Protein AF-A0AAE0GXV5-F1 (afdb_monomer_lite)

pLDDT: mean 78.94, std 17.73, range [32.69, 97.88]

Secondary structure (DSSP, 8-state):
-------GGG-HHHHHHHHHHHHHHHS---------PPPPPSSPPP-EETTEE---HHHHHHHHHHT-HHHHHHHHHHHHHHHTT-HHHHTT-S-SSS-HHHHHHHHHHHHTTS-SHHHHHHTTPPPEEEE-GGG-EEEE-SHHHHHHHHHT-TTS-GGGTT--GGGSSS--HHHHHTTS-HHHHS---SS---

Organism: NCBI:txid36881

Radius of gyr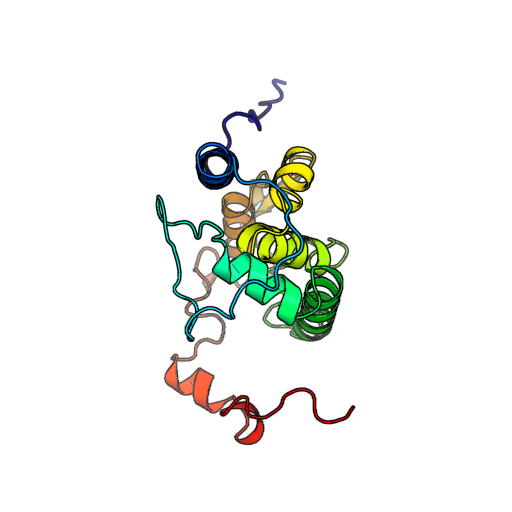ation: 19.91 Å; chains: 1; bounding box: 53×44×53 Å

Foldseek 3Di:
DDDPPPDLVPPVVLVVLVVLVVVVVVVPPDDPDPDDDPQDDPPDDFDDDPNDTRADPNLLVVCVVCPHLVNLLVVLVVVLVVLVVDPLSVLLDPDPPPPRSNLVSQVSRVSSPVDCSNSVVLSPDDWDWDAFPPRDIFIDNDPVSSQLRSQRGPSDDPVRRNPDPCCSPVDHPVRVLVVQPPVPNVVPCPPPDD

Sequence (194 aa):
MSNASHDVENDPDIAAELRGLKLKGDDNKTEVSGGSKQAPNFPISLHIVDGSHVATSDSAWLLQQIGGGDVIHRLTDAFYQKVFQDAHLAQFFASFDDPHAERLGNWIIEKMGGGPVWTKERKRRPQVQVTLAGGHKHVVHDRSSAHVAAWHSPKRQPSKGGNRMNNLLDLSHHQALQQISESEQDDLQWPYDL

Structure (mmCIF, N/CA/C/O backbone):
data_AF-A0AAE0GXV5-F1
#
_entry.id   AF-A0AAE0GXV5-F1
#
loop_
_atom_site.group_PDB
_atom_site.id
_atom_site.type_symbol
_atom_site.label_atom_id
_atom_site.label_alt_id
_atom_site.label_comp_id
_atom_site.label_asym_id
_atom_site.label_entity_id
_atom_site.label_seq_id
_atom_site.pdbx_PDB_ins_code
_atom_site.Cartn_x
_atom_site.Cartn_y
_atom_site.Cartn_z
_atom_site.occupancy
_atom_site.B_iso_or_equiv
_atom_site.auth_seq_id
_atom_site.auth_comp_id
_atom_site.auth_asym_id
_atom_site.auth_atom_id
_atom_site.pdbx_PDB_model_num
ATOM 1 N N . MET A 1 1 ? -29.075 18.884 -5.664 1.00 33.50 1 MET A N 1
ATOM 2 C CA . MET A 1 1 ? -27.933 18.467 -4.823 1.00 33.50 1 MET A CA 1
ATOM 3 C C . MET A 1 1 ? -26.759 18.251 -5.760 1.00 33.50 1 MET A C 1
ATOM 5 O O . MET A 1 1 ? -26.842 17.387 -6.619 1.00 33.50 1 MET A O 1
ATOM 9 N N . SER A 1 2 ? -25.766 19.138 -5.708 1.00 32.69 2 SER A N 1
ATOM 10 C CA . SER A 1 2 ? -24.618 19.143 -6.619 1.00 32.69 2 SER A CA 1
ATOM 11 C C . SER A 1 2 ? -23.667 18.010 -6.240 1.00 32.69 2 SER A C 1
ATOM 13 O O . SER A 1 2 ? -23.078 18.057 -5.164 1.00 32.69 2 SER A O 1
ATOM 15 N N . ASN A 1 3 ? -23.533 17.001 -7.102 1.00 33.31 3 ASN A N 1
ATOM 16 C CA . ASN A 1 3 ? -22.465 16.011 -7.003 1.00 33.31 3 ASN A CA 1
ATOM 17 C C . ASN A 1 3 ? -21.156 16.757 -7.289 1.00 33.31 3 ASN A C 1
ATOM 19 O O . ASN A 1 3 ? -20.907 17.143 -8.429 1.00 33.31 3 ASN A O 1
ATOM 23 N N . ALA A 1 4 ? -20.356 17.030 -6.261 1.00 39.47 4 ALA A N 1
ATOM 24 C CA . ALA A 1 4 ? -18.992 17.495 -6.462 1.00 39.47 4 ALA A CA 1
ATOM 25 C C . ALA A 1 4 ? -18.190 16.303 -6.994 1.00 39.47 4 ALA A C 1
ATOM 27 O 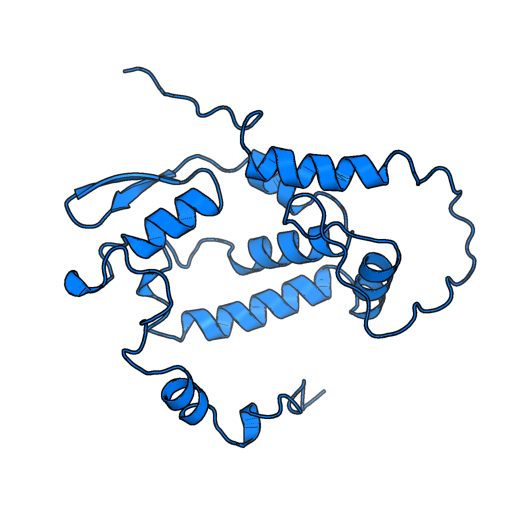O . ALA A 1 4 ? -17.627 15.529 -6.227 1.00 39.47 4 ALA A O 1
ATOM 28 N N . SER A 1 5 ? -18.216 16.107 -8.311 1.00 40.03 5 SER A N 1
ATOM 29 C CA . SER A 1 5 ? -17.302 15.216 -9.012 1.00 40.03 5 SER A CA 1
ATOM 30 C C . SER A 1 5 ? -15.893 15.744 -8.774 1.00 40.03 5 SER A C 1
ATOM 32 O O . SER A 1 5 ? -15.471 16.702 -9.423 1.00 40.03 5 SER A O 1
ATOM 34 N N . HIS A 1 6 ? -15.192 15.184 -7.788 1.00 52.75 6 HIS A N 1
ATOM 35 C CA . HIS A 1 6 ? -13.772 15.448 -7.639 1.00 52.75 6 HIS A CA 1
ATOM 36 C C . HIS A 1 6 ? -13.089 14.886 -8.888 1.00 52.75 6 HIS A C 1
ATOM 38 O O . HIS A 1 6 ? -13.247 13.708 -9.217 1.00 52.75 6 HIS A O 1
ATOM 44 N N . ASP A 1 7 ? -12.464 15.784 -9.638 1.00 57.88 7 ASP A N 1
ATOM 45 C CA . ASP A 1 7 ? -11.922 15.523 -10.957 1.00 57.88 7 ASP A CA 1
ATOM 46 C C . ASP A 1 7 ? -10.681 14.636 -10.829 1.00 57.88 7 ASP A C 1
ATOM 48 O O . ASP A 1 7 ? -9.616 15.087 -10.412 1.00 57.88 7 ASP A O 1
ATOM 52 N N . VAL A 1 8 ? -10.841 13.354 -11.158 1.00 55.72 8 VAL A N 1
ATOM 53 C CA . VAL A 1 8 ? -9.775 12.341 -11.124 1.00 55.72 8 VAL A CA 1
ATOM 54 C C . VAL A 1 8 ? -8.591 12.752 -12.014 1.00 55.72 8 VAL A C 1
ATOM 56 O O . VAL A 1 8 ? -7.467 12.297 -11.795 1.00 55.72 8 VAL A O 1
ATOM 59 N N . GLU A 1 9 ? -8.802 13.636 -12.997 1.00 58.19 9 GLU A N 1
ATOM 60 C CA . GLU A 1 9 ? -7.729 14.191 -13.831 1.00 58.19 9 GLU A CA 1
ATOM 61 C C . GLU A 1 9 ? -6.820 15.171 -13.072 1.00 58.19 9 GLU A C 1
ATOM 63 O O . GLU A 1 9 ? -5.661 15.341 -13.454 1.00 58.19 9 GLU A O 1
ATOM 68 N N . ASN A 1 10 ? -7.305 15.747 -11.968 1.00 62.50 10 ASN A N 1
ATOM 69 C CA . ASN A 1 10 ? -6.610 16.730 -11.132 1.00 62.50 10 ASN A CA 1
ATOM 70 C C . ASN A 1 10 ? -6.135 16.169 -9.778 1.00 62.50 10 ASN A C 1
ATOM 72 O O . ASN A 1 10 ? -5.679 16.930 -8.921 1.00 62.50 10 ASN A O 1
ATOM 76 N N . ASP A 1 11 ? -6.211 14.852 -9.574 1.00 67.69 11 ASP A N 1
ATOM 77 C CA . ASP A 1 11 ? -5.682 14.202 -8.374 1.00 67.69 11 ASP A CA 1
ATOM 78 C C . ASP A 1 11 ? -4.143 14.381 -8.319 1.00 67.69 11 ASP A C 1
ATOM 80 O O . ASP A 1 11 ? -3.430 13.957 -9.240 1.00 67.69 11 ASP A O 1
ATOM 84 N N . PRO A 1 12 ? -3.599 15.013 -7.261 1.00 68.00 12 PRO A N 1
ATOM 85 C CA . PRO A 1 12 ? -2.173 15.308 -7.156 1.00 68.00 12 PRO A CA 1
ATOM 86 C C . PRO A 1 12 ? -1.305 14.046 -7.036 1.00 68.00 12 PRO A C 1
ATOM 88 O O . PRO A 1 12 ? -0.180 14.046 -7.549 1.00 68.00 12 PRO A O 1
ATOM 91 N N . ASP A 1 13 ? -1.816 12.972 -6.425 1.00 68.12 13 ASP A N 1
ATOM 92 C CA . ASP A 1 13 ? -1.133 11.679 -6.336 1.00 68.12 13 ASP A CA 1
ATOM 93 C C . ASP A 1 13 ? -1.106 11.008 -7.724 1.00 68.12 13 ASP A C 1
ATOM 95 O O . ASP A 1 13 ? -0.094 10.411 -8.103 1.00 68.12 13 ASP A O 1
ATOM 99 N N . ILE A 1 14 ? -2.179 11.115 -8.522 1.00 71.81 14 ILE A N 1
ATOM 100 C CA . ILE A 1 14 ? -2.207 10.633 -9.924 1.00 71.81 14 ILE A CA 1
ATOM 101 C C . ILE A 1 14 ? -1.264 11.460 -10.793 1.00 71.81 14 ILE A C 1
ATOM 103 O O . ILE A 1 14 ? -0.511 10.902 -11.596 1.00 71.81 14 ILE A O 1
ATOM 107 N N . ALA A 1 15 ? -1.256 12.780 -10.631 1.00 71.75 15 ALA A N 1
ATOM 108 C CA . ALA A 1 15 ? -0.375 13.665 -11.378 1.00 71.75 15 ALA A CA 1
ATOM 109 C C . ALA A 1 15 ? 1.107 13.381 -11.077 1.00 71.75 15 ALA A C 1
ATOM 111 O O . ALA A 1 15 ? 1.918 13.349 -12.004 1.00 71.75 15 ALA A O 1
ATOM 112 N N . ALA A 1 16 ? 1.465 13.137 -9.812 1.00 69.06 16 ALA A N 1
ATOM 113 C CA . ALA A 1 16 ? 2.825 12.770 -9.415 1.00 69.06 16 ALA A CA 1
ATOM 114 C C . ALA A 1 16 ? 3.264 11.424 -10.017 1.00 69.06 16 ALA A C 1
ATOM 116 O O . ALA A 1 16 ?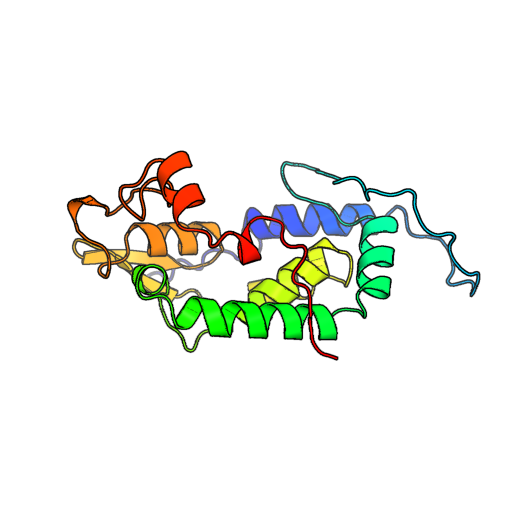 4.364 11.320 -10.563 1.00 69.06 16 ALA A O 1
ATOM 117 N N . GLU A 1 17 ? 2.397 10.410 -9.989 1.00 73.69 17 GLU A N 1
ATOM 118 C CA . GLU A 1 17 ? 2.676 9.101 -10.596 1.00 73.69 17 GLU A CA 1
ATOM 119 C C . GLU A 1 17 ? 2.824 9.197 -12.124 1.00 73.69 17 GLU A C 1
ATOM 121 O O . GLU A 1 17 ? 3.783 8.670 -12.693 1.00 73.69 17 GLU A O 1
ATOM 126 N N . LEU A 1 18 ? 1.946 9.947 -12.798 1.00 70.25 18 LEU A N 1
ATOM 127 C CA . LEU A 1 18 ? 2.025 10.173 -14.245 1.00 70.25 18 LEU A CA 1
ATOM 128 C C . LEU A 1 18 ? 3.271 10.964 -14.660 1.00 70.25 18 LEU A C 1
ATOM 130 O O . LEU A 1 18 ? 3.821 10.684 -15.726 1.00 70.25 18 LEU A O 1
ATOM 134 N N . ARG A 1 19 ? 3.738 11.929 -13.854 1.00 69.06 19 ARG A N 1
ATOM 135 C CA . ARG A 1 19 ? 5.023 12.612 -14.096 1.00 69.06 19 ARG A CA 1
ATOM 136 C C . ARG A 1 19 ? 6.185 11.619 -14.051 1.00 69.06 19 ARG A C 1
ATOM 138 O O . ARG A 1 19 ? 6.986 11.599 -14.983 1.00 69.06 19 ARG A O 1
ATOM 145 N N . GLY A 1 20 ? 6.215 10.743 -13.045 1.00 63.34 20 GLY A N 1
ATOM 146 C CA . GLY A 1 20 ? 7.211 9.670 -12.948 1.00 63.34 20 GLY A CA 1
ATOM 147 C C . GLY A 1 20 ? 7.184 8.708 -14.142 1.00 63.34 20 GLY A C 1
ATOM 148 O O . GLY A 1 20 ? 8.233 8.298 -14.629 1.00 63.34 20 GLY A O 1
ATOM 149 N N . LEU A 1 21 ? 5.996 8.396 -14.669 1.00 65.06 21 LEU A N 1
ATOM 150 C CA . LEU A 1 21 ? 5.843 7.564 -15.868 1.00 65.06 21 LEU A CA 1
ATOM 151 C C . LEU A 1 21 ? 6.269 8.279 -17.162 1.00 65.06 21 LEU A C 1
ATOM 153 O O . LEU A 1 21 ? 6.800 7.626 -18.057 1.00 65.06 21 LEU A O 1
ATOM 157 N N . LYS A 1 22 ? 6.048 9.596 -17.287 1.00 58.53 22 LYS A N 1
ATOM 158 C CA . LYS A 1 22 ? 6.419 10.379 -18.482 1.00 58.53 22 LYS A CA 1
ATOM 159 C C . LYS A 1 22 ? 7.930 10.523 -18.660 1.00 58.53 22 LYS A C 1
ATOM 161 O O . LYS A 1 22 ? 8.385 10.453 -19.794 1.00 58.53 22 LYS A O 1
ATOM 166 N N . LEU A 1 23 ? 8.699 10.619 -17.573 1.00 54.34 23 LEU A N 1
ATOM 167 C CA . LEU A 1 23 ? 10.171 10.622 -17.633 1.00 54.34 23 LEU A CA 1
ATOM 168 C C . LEU A 1 23 ? 10.739 9.344 -18.286 1.00 54.34 23 LEU A C 1
ATOM 170 O O . LEU A 1 23 ? 11.812 9.370 -18.868 1.00 54.34 23 LEU A O 1
ATOM 174 N N . LYS A 1 24 ? 9.984 8.238 -18.282 1.00 50.47 24 LYS A N 1
ATOM 175 C CA . LYS A 1 24 ? 10.340 6.986 -18.971 1.00 50.47 24 LYS A CA 1
ATOM 176 C C . LYS A 1 24 ? 10.137 7.044 -20.495 1.00 50.47 24 LYS A C 1
ATOM 178 O O . LYS A 1 24 ? 10.652 6.186 -21.206 1.00 50.47 24 LYS A O 1
ATOM 183 N N . GLY A 1 25 ? 9.331 7.987 -20.992 1.00 40.84 25 GLY A N 1
ATOM 184 C CA . GLY A 1 25 ? 8.963 8.096 -22.407 1.00 40.84 25 GLY A CA 1
ATOM 185 C C . GLY A 1 25 ? 10.040 8.738 -23.280 1.00 40.84 25 GLY A C 1
ATOM 186 O O . GLY A 1 25 ? 10.185 8.341 -24.434 1.00 40.84 25 GLY A O 1
ATOM 187 N N . ASP A 1 26 ? 10.817 9.667 -22.721 1.00 38.62 26 ASP A N 1
ATOM 188 C CA . ASP A 1 26 ? 11.815 10.425 -23.484 1.00 38.62 26 ASP A CA 1
ATOM 189 C C . ASP A 1 26 ? 13.174 9.704 -23.571 1.00 38.62 26 ASP A C 1
ATOM 191 O O . ASP A 1 26 ? 13.887 9.861 -24.562 1.00 38.62 26 ASP A O 1
ATOM 195 N N . ASP A 1 27 ? 13.476 8.806 -22.627 1.00 45.69 27 ASP A N 1
ATOM 196 C CA . ASP A 1 27 ? 14.748 8.067 -22.584 1.00 45.69 27 ASP A CA 1
ATOM 197 C C . ASP A 1 27 ? 14.714 6.707 -23.311 1.00 45.69 27 ASP A C 1
ATOM 199 O O . ASP A 1 27 ? 15.726 6.012 -23.384 1.00 45.69 27 ASP A O 1
ATOM 203 N N . ASN A 1 28 ? 13.566 6.293 -23.865 1.00 39.59 28 ASN A N 1
ATOM 204 C CA . ASN A 1 28 ? 13.358 4.914 -24.329 1.00 39.59 28 ASN A CA 1
ATOM 205 C C . ASN A 1 28 ? 13.101 4.786 -25.842 1.00 39.59 28 ASN A C 1
ATOM 207 O O . ASN A 1 28 ? 12.266 3.994 -26.285 1.00 39.59 28 ASN A O 1
ATOM 211 N N . LYS A 1 29 ? 13.868 5.518 -26.661 1.00 33.91 29 LYS A N 1
ATOM 212 C CA . LYS A 1 29 ? 14.226 5.047 -28.011 1.00 33.91 29 LYS A CA 1
ATOM 213 C C . LYS A 1 29 ? 15.465 4.162 -27.901 1.00 33.91 29 LYS A C 1
ATOM 215 O O . LYS A 1 29 ? 16.568 4.561 -28.262 1.00 33.91 29 LYS A O 1
ATOM 220 N N . THR A 1 30 ? 15.305 2.946 -27.399 1.00 35.53 30 THR A N 1
ATOM 221 C CA . THR A 1 30 ? 16.302 1.905 -27.652 1.00 35.53 30 THR A CA 1
ATOM 222 C C . THR A 1 30 ? 15.585 0.589 -27.877 1.00 35.53 30 THR A C 1
ATOM 224 O O . THR A 1 30 ? 14.786 0.130 -27.066 1.00 35.53 30 THR A O 1
ATOM 227 N N . GLU A 1 31 ? 15.823 0.061 -29.067 1.00 35.31 31 GLU A N 1
ATOM 228 C CA . GLU A 1 31 ? 15.241 -1.141 -29.634 1.00 35.31 31 GLU A CA 1
ATOM 229 C C . GLU A 1 31 ? 15.370 -2.346 -28.694 1.00 35.31 31 GLU A C 1
ATOM 231 O O . GLU A 1 31 ? 16.365 -2.521 -27.987 1.00 35.31 31 GLU A O 1
ATOM 236 N N . VAL A 1 32 ? 14.354 -3.210 -28.721 1.00 39.53 32 VAL A N 1
ATOM 237 C CA . VAL A 1 32 ? 14.370 -4.518 -28.062 1.00 39.53 32 VAL A CA 1
ATOM 238 C C . VAL A 1 32 ? 15.332 -5.425 -28.835 1.00 39.53 32 VAL A C 1
ATOM 240 O O . VAL A 1 32 ? 14.935 -6.168 -29.726 1.00 39.53 32 VAL A O 1
ATOM 243 N N . SER A 1 33 ? 16.617 -5.332 -28.506 1.00 35.44 33 SER A N 1
ATOM 244 C CA . SER A 1 33 ? 17.649 -6.292 -28.891 1.00 35.44 33 SER A CA 1
ATOM 245 C C . SER A 1 33 ? 17.859 -7.265 -27.732 1.00 35.44 33 SER A C 1
ATOM 247 O O . SER A 1 33 ? 18.099 -6.847 -26.599 1.00 35.44 33 SER A O 1
ATOM 249 N N . GLY A 1 34 ? 17.730 -8.566 -28.012 1.00 37.16 34 GLY A N 1
ATOM 250 C CA . GLY A 1 34 ? 17.861 -9.683 -27.070 1.00 37.16 34 GLY A CA 1
ATOM 251 C C . GLY A 1 34 ? 19.286 -9.921 -26.555 1.00 37.16 34 GLY A C 1
ATOM 252 O O . GLY A 1 34 ? 19.779 -11.044 -26.605 1.00 37.16 34 GLY A O 1
ATOM 253 N N . GLY A 1 35 ? 19.951 -8.876 -26.063 1.00 37.38 35 GLY A N 1
ATOM 254 C CA . GLY A 1 35 ? 21.177 -8.979 -25.281 1.00 37.38 35 GLY A CA 1
ATOM 255 C C . GLY A 1 35 ? 20.850 -9.081 -23.792 1.00 37.38 35 GLY A C 1
ATOM 256 O O . GLY A 1 35 ? 20.079 -8.278 -23.268 1.00 37.38 35 GLY A O 1
ATOM 257 N N . SER A 1 36 ? 21.435 -10.062 -23.102 1.00 49.66 36 SER A N 1
ATOM 258 C CA . SER A 1 36 ? 21.428 -10.134 -21.636 1.00 49.66 36 SER A CA 1
ATOM 259 C C . SER A 1 36 ? 21.900 -8.790 -21.064 1.00 49.66 36 SER A C 1
ATOM 261 O O . SER A 1 36 ? 23.062 -8.416 -21.225 1.00 49.66 36 SER A O 1
ATOM 263 N N . LYS A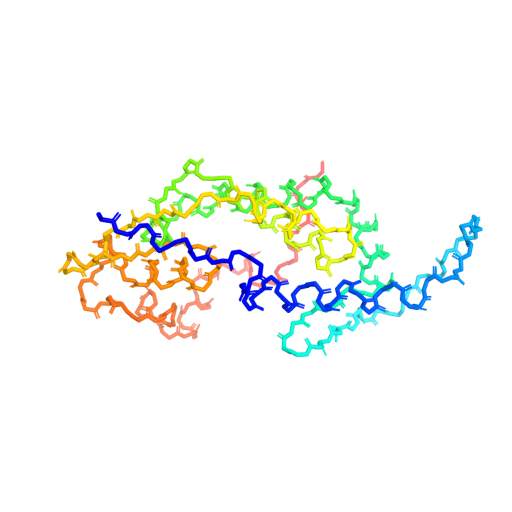 1 37 ? 20.991 -8.027 -20.438 1.00 61.09 37 LYS A N 1
ATOM 264 C CA . LYS A 1 37 ? 21.376 -6.843 -19.664 1.00 61.09 37 LYS A CA 1
ATOM 265 C C . LYS A 1 37 ? 22.253 -7.318 -18.505 1.00 61.09 37 LYS A C 1
ATOM 267 O O . LYS A 1 37 ? 21.825 -8.184 -17.742 1.00 61.09 37 LYS A O 1
ATOM 272 N N . GLN A 1 38 ? 23.464 -6.767 -18.391 1.00 74.25 38 GLN A N 1
ATOM 273 C CA . GLN A 1 38 ? 24.315 -6.971 -17.218 1.00 74.25 38 GLN A CA 1
ATOM 274 C C . GLN A 1 38 ? 23.530 -6.639 -15.946 1.00 74.25 38 GLN A C 1
ATOM 276 O O . GLN A 1 38 ? 22.755 -5.681 -15.927 1.00 74.25 38 GLN A O 1
ATOM 281 N N . ALA A 1 39 ? 23.723 -7.449 -14.903 1.00 81.62 39 ALA A N 1
ATOM 282 C CA . ALA A 1 39 ? 23.124 -7.188 -13.603 1.00 81.62 39 ALA A CA 1
ATOM 283 C C . ALA A 1 39 ? 23.599 -5.816 -13.081 1.00 81.62 39 ALA A C 1
ATOM 285 O O . ALA A 1 39 ? 24.793 -5.518 -13.187 1.00 81.62 39 ALA A O 1
ATOM 286 N N . PRO A 1 40 ? 22.696 -4.979 -12.542 1.00 88.06 40 PRO A N 1
ATOM 287 C CA . PRO A 1 40 ? 23.071 -3.708 -11.945 1.00 88.06 40 PRO A CA 1
ATOM 288 C C . PRO A 1 40 ? 23.894 -3.925 -10.670 1.00 88.06 40 PRO A C 1
ATOM 290 O O . PRO A 1 40 ? 23.859 -4.991 -10.050 1.00 88.06 40 PRO A O 1
ATOM 293 N N . ASN A 1 41 ? 24.621 -2.887 -10.258 1.00 87.31 41 ASN A N 1
ATOM 294 C CA . ASN A 1 41 ? 25.326 -2.909 -8.982 1.00 87.31 41 ASN A CA 1
ATOM 295 C C . ASN A 1 41 ? 24.323 -2.915 -7.824 1.00 87.31 41 ASN A C 1
ATOM 297 O O . ASN A 1 41 ? 23.353 -2.158 -7.820 1.00 87.31 41 ASN A O 1
ATOM 301 N N . PHE A 1 42 ? 24.595 -3.753 -6.826 1.00 83.62 42 PHE A N 1
ATOM 302 C CA . PHE A 1 42 ? 23.806 -3.826 -5.604 1.00 83.62 42 PHE A CA 1
ATOM 303 C C . PHE A 1 42 ? 24.434 -2.992 -4.475 1.00 83.62 42 PHE A C 1
ATOM 305 O O . PHE A 1 42 ? 25.662 -2.935 -4.378 1.00 83.62 42 PHE A O 1
ATOM 312 N N . PRO A 1 43 ? 23.614 -2.397 -3.587 1.00 88.56 43 PRO A N 1
ATOM 313 C CA . PRO A 1 43 ? 22.147 -2.375 -3.624 1.00 88.56 43 PRO A CA 1
ATOM 314 C C . PRO A 1 43 ? 21.604 -1.481 -4.752 1.00 88.56 43 PRO A C 1
ATOM 316 O O . PRO A 1 43 ? 22.237 -0.498 -5.130 1.00 88.56 43 PRO A O 1
ATOM 319 N N . ILE A 1 44 ? 20.414 -1.806 -5.272 1.00 86.94 44 ILE A N 1
ATOM 320 C CA . ILE A 1 44 ? 19.747 -0.956 -6.268 1.00 86.94 44 ILE A CA 1
ATOM 321 C C . ILE A 1 44 ? 19.328 0.352 -5.600 1.00 86.94 44 ILE A C 1
ATOM 323 O O . ILE A 1 44 ? 18.562 0.361 -4.635 1.00 86.94 44 ILE A O 1
ATOM 327 N N . SER A 1 45 ? 19.837 1.461 -6.127 1.00 88.44 45 SER A N 1
ATOM 328 C CA . SER A 1 45 ? 19.603 2.793 -5.577 1.00 88.44 45 SER A CA 1
ATOM 329 C C . SER A 1 45 ? 18.149 3.238 -5.735 1.00 88.44 45 SER A C 1
ATOM 331 O O . SER A 1 45 ? 17.551 3.135 -6.808 1.00 88.44 45 SER A O 1
ATOM 333 N N . LEU A 1 46 ? 17.596 3.823 -4.670 1.00 89.38 46 LEU A N 1
ATOM 334 C CA . LEU A 1 46 ? 16.305 4.500 -4.725 1.00 89.38 46 LEU A CA 1
ATOM 335 C C . LEU A 1 46 ? 16.420 5.781 -5.552 1.00 89.38 46 LEU A C 1
ATOM 337 O O . LEU A 1 46 ? 17.147 6.706 -5.197 1.00 89.38 46 LEU A O 1
ATOM 341 N N . HIS A 1 47 ? 15.648 5.855 -6.631 1.00 90.75 47 HIS A N 1
ATOM 342 C CA . HIS A 1 47 ? 15.524 7.059 -7.442 1.00 90.75 47 HIS A CA 1
ATOM 343 C C . HIS A 1 47 ? 14.243 7.810 -7.064 1.00 90.75 47 HIS A C 1
ATOM 345 O O . HIS A 1 47 ? 13.145 7.281 -7.248 1.00 90.75 47 HIS A O 1
ATOM 351 N N . ILE A 1 48 ? 14.373 9.006 -6.483 1.00 90.44 48 ILE A N 1
ATOM 352 C CA . ILE A 1 48 ? 13.254 9.807 -5.968 1.00 90.44 48 ILE A CA 1
ATOM 353 C C . ILE A 1 48 ? 13.128 11.099 -6.779 1.00 90.44 48 ILE A C 1
ATOM 355 O O . ILE A 1 48 ? 14.083 11.865 -6.872 1.00 90.44 48 ILE A O 1
ATOM 359 N N . VAL A 1 49 ? 11.935 11.368 -7.306 1.00 85.62 49 VAL A N 1
ATOM 360 C CA . VAL A 1 49 ? 11.581 12.615 -8.000 1.00 85.62 49 VAL A CA 1
ATOM 361 C C . VAL A 1 49 ? 10.298 13.155 -7.377 1.00 85.62 49 VAL A C 1
ATOM 363 O O . VAL A 1 49 ? 9.352 12.396 -7.168 1.00 85.62 49 VAL A O 1
ATOM 366 N N . ASP A 1 50 ? 10.273 14.443 -7.027 1.00 84.50 50 ASP A N 1
ATOM 367 C CA . ASP A 1 50 ? 9.139 15.098 -6.350 1.00 84.50 50 ASP A CA 1
ATOM 368 C C . ASP A 1 50 ? 8.626 14.327 -5.112 1.00 84.50 50 ASP A C 1
ATOM 370 O O . ASP A 1 50 ? 7.427 14.243 -4.852 1.00 84.50 50 ASP A O 1
ATOM 374 N N . GLY A 1 51 ? 9.536 13.704 -4.354 1.00 82.31 51 GLY A N 1
ATOM 375 C CA . GLY A 1 51 ? 9.192 12.918 -3.163 1.00 82.31 51 GLY A CA 1
ATOM 376 C C . GLY A 1 51 ? 8.564 11.545 -3.444 1.00 82.31 51 GLY A C 1
ATOM 377 O O . GLY A 1 51 ? 8.112 10.885 -2.510 1.00 82.31 51 GLY A O 1
ATOM 378 N N . SER A 1 52 ? 8.544 11.083 -4.698 1.00 81.56 52 SER A N 1
ATOM 379 C CA . SER A 1 52 ? 8.053 9.756 -5.081 1.00 81.56 52 SER A CA 1
ATOM 380 C C . SER A 1 52 ? 9.147 8.922 -5.737 1.00 81.56 52 SER A C 1
ATOM 382 O O . SER A 1 52 ? 9.947 9.435 -6.514 1.00 81.56 52 SER A O 1
ATOM 384 N N . HIS A 1 53 ? 9.159 7.613 -5.473 1.00 88.44 53 HIS A N 1
ATOM 385 C CA . HIS A 1 53 ? 10.030 6.710 -6.219 1.00 88.44 53 HIS A CA 1
ATOM 386 C C . HIS A 1 53 ? 9.606 6.642 -7.689 1.00 88.44 53 HIS A C 1
ATOM 388 O O . HIS A 1 53 ? 8.421 6.430 -7.987 1.00 88.44 53 HIS A O 1
ATOM 394 N N . VAL A 1 54 ? 10.580 6.800 -8.582 1.00 89.81 54 VAL A N 1
ATOM 395 C CA . VAL A 1 54 ? 10.437 6.630 -10.028 1.00 89.81 54 VAL A CA 1
ATOM 396 C C . VAL A 1 54 ? 11.230 5.401 -10.448 1.00 89.81 54 VAL A C 1
ATOM 398 O O . VAL A 1 54 ? 12.415 5.290 -10.140 1.00 89.81 54 VAL A O 1
ATOM 401 N N . ALA A 1 55 ? 10.565 4.490 -11.159 1.00 91.94 55 ALA A N 1
ATOM 402 C CA . ALA A 1 55 ? 11.180 3.262 -11.637 1.00 91.94 55 ALA A CA 1
ATOM 403 C C . ALA A 1 55 ? 12.360 3.547 -12.579 1.00 91.94 55 ALA A C 1
ATOM 405 O O . ALA A 1 55 ? 12.281 4.431 -13.434 1.00 91.94 55 ALA A O 1
ATOM 406 N N . THR A 1 56 ? 13.418 2.750 -12.467 1.00 92.75 56 THR A N 1
ATOM 407 C CA . THR A 1 56 ? 14.600 2.788 -13.335 1.00 92.75 56 THR A CA 1
ATOM 408 C C . THR A 1 56 ? 14.718 1.478 -14.117 1.00 92.75 56 THR A C 1
ATOM 410 O O . THR A 1 56 ? 13.929 0.547 -13.931 1.00 92.75 56 THR A O 1
ATOM 413 N N . SER A 1 57 ? 15.709 1.377 -15.007 1.00 92.44 57 SER A N 1
ATOM 414 C CA . SER A 1 57 ? 16.080 0.096 -15.623 1.00 92.44 57 SER A CA 1
ATOM 415 C C . SER A 1 57 ? 16.423 -0.967 -14.583 1.00 92.44 57 SER A C 1
ATOM 417 O O . SER A 1 57 ? 16.100 -2.136 -14.781 1.00 92.44 57 SER A O 1
ATOM 419 N N . ASP A 1 58 ? 17.042 -0.550 -13.482 1.00 93.56 58 ASP A N 1
ATOM 420 C CA . ASP A 1 58 ? 17.591 -1.443 -12.469 1.00 93.56 58 ASP A CA 1
ATOM 421 C C . ASP A 1 58 ? 16.478 -1.983 -11.571 1.00 93.56 58 ASP A C 1
ATOM 423 O O . ASP A 1 58 ? 16.429 -3.185 -11.316 1.00 93.56 58 ASP A O 1
ATOM 427 N N . SER A 1 59 ? 15.512 -1.141 -11.174 1.00 94.12 59 SER A N 1
ATOM 428 C CA . SER A 1 59 ? 14.335 -1.622 -10.438 1.00 94.12 59 SER A CA 1
ATOM 429 C C . SER A 1 59 ? 13.432 -2.513 -11.302 1.00 94.12 59 SER A C 1
ATOM 431 O O . SER A 1 59 ? 12.893 -3.500 -10.798 1.00 94.12 59 SER A O 1
ATOM 433 N N . ALA A 1 60 ? 13.347 -2.248 -12.612 1.00 94.81 60 ALA A N 1
ATOM 434 C CA . ALA A 1 60 ? 12.653 -3.123 -13.561 1.00 94.81 60 ALA A CA 1
ATOM 435 C C . ALA A 1 60 ? 13.357 -4.466 -13.752 1.00 94.81 60 ALA A C 1
ATOM 437 O O . ALA A 1 60 ? 12.697 -5.503 -13.839 1.00 94.81 60 ALA A O 1
ATOM 438 N N . TRP A 1 61 ? 14.688 -4.465 -13.785 1.00 94.56 61 TRP A N 1
ATOM 439 C CA . TRP A 1 61 ? 15.467 -5.695 -13.790 1.00 94.56 61 TRP A CA 1
ATOM 440 C C . TRP A 1 61 ? 15.255 -6.488 -12.491 1.00 94.56 61 TRP A C 1
ATOM 442 O O . TRP A 1 61 ? 15.007 -7.690 -12.557 1.00 94.56 61 TRP A O 1
ATOM 452 N N . LEU A 1 62 ? 15.236 -5.828 -11.326 1.00 94.62 62 LEU A N 1
ATOM 453 C CA . LEU A 1 62 ? 14.965 -6.485 -10.041 1.00 94.62 62 LEU A CA 1
ATOM 454 C C . LEU A 1 62 ? 13.583 -7.134 -10.000 1.00 94.62 62 LEU A C 1
ATOM 456 O O . LEU A 1 62 ? 13.464 -8.269 -9.548 1.00 94.62 62 LEU A O 1
ATOM 460 N N . LEU A 1 63 ? 12.551 -6.457 -10.512 1.00 95.06 63 LEU A N 1
ATOM 461 C CA . LEU A 1 63 ? 11.211 -7.036 -10.618 1.00 95.06 63 LEU A CA 1
ATOM 462 C C . LEU A 1 63 ? 11.236 -8.350 -11.407 1.00 95.06 63 LEU A C 1
ATOM 464 O O . LEU A 1 63 ? 10.597 -9.316 -10.999 1.00 95.06 63 LEU A O 1
ATOM 468 N N . GLN A 1 64 ? 11.989 -8.408 -12.509 1.00 95.25 64 GLN A N 1
ATOM 469 C CA . GLN A 1 64 ? 12.145 -9.642 -13.285 1.00 95.25 64 GLN A CA 1
ATOM 470 C C . GLN A 1 64 ? 12.870 -10.729 -12.487 1.00 95.25 64 GLN A C 1
ATOM 472 O O . GLN A 1 64 ? 12.428 -11.874 -12.510 1.00 95.25 64 GLN A O 1
ATOM 477 N N . GLN A 1 65 ? 13.932 -10.383 -11.752 1.00 93.94 65 GLN A N 1
ATOM 478 C CA . GLN A 1 65 ? 14.677 -11.352 -10.936 1.00 93.94 65 GLN A CA 1
ATOM 479 C C . GLN A 1 65 ? 13.872 -11.902 -9.755 1.00 93.94 65 GLN A C 1
ATOM 481 O O . GLN A 1 65 ? 14.040 -13.062 -9.397 1.00 93.94 65 GLN A O 1
ATOM 486 N N . ILE A 1 66 ? 12.963 -11.109 -9.184 1.00 93.94 66 ILE A N 1
ATOM 487 C CA . ILE A 1 66 ? 12.022 -11.574 -8.151 1.00 93.94 66 ILE A CA 1
ATOM 488 C C . ILE A 1 66 ? 11.023 -12.598 -8.725 1.00 93.94 66 ILE A C 1
ATOM 490 O O . ILE A 1 66 ? 10.443 -13.378 -7.977 1.00 93.94 66 ILE A O 1
ATOM 494 N N . GLY A 1 67 ? 10.836 -12.629 -10.048 1.00 94.12 67 GLY A N 1
ATOM 495 C CA . GLY A 1 67 ? 9.866 -13.479 -10.744 1.00 94.12 67 GLY A CA 1
ATOM 496 C C . GLY A 1 67 ? 8.644 -12.721 -11.271 1.00 94.12 67 GLY A C 1
ATOM 497 O O . GLY A 1 67 ? 7.650 -13.332 -11.659 1.00 94.12 67 GLY A O 1
ATOM 498 N N . GLY A 1 68 ? 8.712 -11.390 -11.328 1.00 95.50 68 GLY A N 1
ATOM 499 C CA . GLY A 1 68 ? 7.693 -10.541 -11.937 1.00 95.50 68 GLY A CA 1
ATOM 500 C C . GLY A 1 68 ? 6.485 -10.261 -11.042 1.00 95.50 68 GLY A C 1
ATOM 501 O O . GLY A 1 68 ? 6.499 -10.491 -9.832 1.00 95.50 68 GLY A O 1
ATOM 502 N N . GLY A 1 69 ? 5.429 -9.722 -11.660 1.00 95.81 69 GLY A N 1
ATOM 503 C CA . GLY A 1 69 ? 4.224 -9.276 -10.955 1.00 95.81 69 GLY A CA 1
ATOM 504 C C . GLY A 1 69 ? 3.513 -10.384 -10.183 1.00 95.81 69 GLY A C 1
ATOM 505 O O . GLY A 1 69 ? 3.103 -10.155 -9.051 1.00 95.81 69 GLY A O 1
ATOM 506 N N . ASP A 1 70 ? 3.479 -11.601 -10.726 1.00 95.94 70 ASP A N 1
ATOM 507 C CA . ASP A 1 70 ? 2.819 -12.741 -10.084 1.00 95.94 70 ASP A CA 1
ATOM 508 C C . ASP A 1 70 ? 3.435 -13.078 -8.719 1.00 95.94 70 ASP A C 1
ATOM 510 O O . ASP A 1 70 ? 2.725 -13.461 -7.790 1.00 95.94 70 ASP A O 1
ATOM 514 N N . VAL A 1 71 ? 4.759 -12.941 -8.571 1.00 97.06 71 VAL A N 1
ATOM 515 C CA . VAL A 1 71 ? 5.433 -13.169 -7.281 1.00 97.06 71 VAL A CA 1
ATOM 516 C C . VAL A 1 71 ? 5.128 -12.041 -6.308 1.00 97.06 71 VAL A C 1
ATOM 518 O O . VAL A 1 71 ? 4.871 -12.308 -5.137 1.00 97.06 71 VAL A O 1
ATOM 521 N N . ILE A 1 72 ? 5.099 -10.796 -6.790 1.00 97.88 72 ILE A N 1
ATOM 522 C CA . ILE A 1 72 ? 4.717 -9.643 -5.971 1.00 97.88 72 ILE A CA 1
ATOM 523 C C . ILE A 1 72 ? 3.284 -9.793 -5.458 1.00 97.88 72 ILE A C 1
ATOM 525 O O . ILE A 1 72 ? 3.048 -9.563 -4.275 1.00 97.88 72 ILE A O 1
ATOM 529 N N . HIS A 1 73 ? 2.343 -10.235 -6.297 1.00 97.88 73 HIS A N 1
ATOM 530 C CA . HIS A 1 73 ? 0.970 -10.496 -5.863 1.00 97.88 73 HIS A CA 1
ATOM 531 C C . HIS A 1 73 ? 0.910 -11.586 -4.794 1.00 97.88 73 HIS A C 1
ATOM 533 O O . HIS A 1 73 ? 0.346 -11.334 -3.731 1.00 97.88 73 HIS A O 1
ATOM 539 N N . ARG A 1 74 ? 1.584 -12.730 -4.994 1.00 95.81 74 ARG A N 1
ATOM 540 C CA . ARG A 1 74 ? 1.662 -13.788 -3.966 1.00 95.81 74 ARG A CA 1
ATOM 541 C C . ARG A 1 74 ? 2.271 -13.294 -2.654 1.00 95.81 74 ARG A C 1
ATOM 543 O O . ARG A 1 74 ? 1.785 -13.651 -1.583 1.00 95.81 74 ARG A O 1
ATOM 550 N N . LEU A 1 75 ? 3.312 -12.465 -2.730 1.00 96.19 75 LEU A N 1
ATOM 551 C CA . LEU A 1 75 ? 3.926 -11.838 -1.560 1.00 96.19 75 LEU A CA 1
ATOM 552 C C . LEU A 1 75 ? 2.920 -10.948 -0.824 1.00 96.19 75 LEU A C 1
ATOM 554 O O . LEU A 1 75 ? 2.783 -11.050 0.395 1.00 96.19 75 LEU A O 1
ATOM 558 N N . THR A 1 76 ? 2.177 -10.110 -1.547 1.00 97.06 76 THR A N 1
ATOM 559 C CA . THR A 1 76 ? 1.167 -9.242 -0.931 1.00 97.06 76 THR A CA 1
ATOM 560 C C . THR A 1 76 ? -0.041 -10.010 -0.400 1.00 97.06 76 THR A C 1
ATOM 562 O O . THR A 1 76 ? -0.585 -9.621 0.631 1.00 97.06 76 THR A O 1
ATOM 565 N N . ASP A 1 77 ? -0.429 -11.119 -1.032 1.00 95.06 77 ASP A N 1
ATOM 566 C CA . ASP A 1 77 ? -1.486 -12.001 -0.529 1.00 95.06 77 ASP A CA 1
ATOM 567 C C . ASP A 1 77 ? -1.076 -12.619 0.810 1.00 95.06 77 ASP A C 1
ATOM 569 O O . ASP A 1 77 ? -1.810 -12.510 1.794 1.00 95.06 77 ASP A O 1
ATOM 573 N N . ALA A 1 78 ? 0.127 -13.196 0.883 1.00 92.75 78 ALA A N 1
ATOM 574 C CA . ALA A 1 78 ? 0.667 -13.759 2.120 1.00 92.75 78 ALA A CA 1
ATOM 575 C C . ALA A 1 78 ? 0.801 -12.697 3.226 1.00 92.75 78 ALA A C 1
ATOM 577 O O . ALA A 1 78 ? 0.495 -12.962 4.391 1.00 92.75 78 ALA A O 1
ATOM 578 N N . PHE A 1 79 ? 1.206 -11.474 2.870 1.00 92.88 79 PHE A N 1
ATOM 579 C CA . PHE A 1 79 ? 1.243 -10.346 3.800 1.00 92.88 79 PHE A CA 1
ATOM 580 C C . PHE A 1 79 ? -0.147 -10.039 4.376 1.00 92.88 79 PHE A C 1
ATOM 582 O O . PHE A 1 79 ? -0.310 -10.001 5.598 1.00 92.88 79 PHE A O 1
ATOM 589 N N . TYR A 1 80 ? -1.172 -9.875 3.534 1.00 94.12 80 TYR A N 1
ATOM 590 C CA . TYR A 1 80 ? -2.511 -9.526 4.019 1.00 94.12 80 TYR A CA 1
ATOM 591 C C . TYR A 1 80 ? -3.218 -10.664 4.759 1.00 94.12 80 TYR A C 1
ATOM 593 O O . TYR A 1 80 ? -3.968 -10.388 5.696 1.00 94.12 80 TYR A O 1
ATOM 601 N N . GLN A 1 81 ? -2.919 -11.926 4.436 1.00 90.00 81 GLN A N 1
ATOM 602 C CA . GLN A 1 81 ? -3.363 -13.072 5.236 1.00 90.00 81 GLN A CA 1
ATOM 603 C C . GLN A 1 81 ? -2.925 -12.951 6.698 1.00 90.00 81 GLN A C 1
ATOM 605 O O . GLN A 1 81 ? -3.708 -13.274 7.590 1.00 90.00 81 GLN A O 1
ATOM 610 N N . LYS A 1 82 ? -1.703 -12.467 6.959 1.00 88.25 82 LYS A N 1
ATOM 611 C CA . LYS A 1 82 ? -1.207 -12.224 8.323 1.00 88.25 82 LYS A CA 1
ATOM 612 C C . LYS A 1 82 ? -1.808 -10.957 8.926 1.00 88.25 82 LYS A C 1
ATOM 614 O O . LYS A 1 82 ? -2.303 -10.988 10.047 1.00 88.25 82 LYS A O 1
ATOM 619 N N . VAL A 1 83 ? -1.829 -9.857 8.173 1.00 91.06 83 VAL A N 1
ATOM 620 C CA . VAL A 1 83 ? -2.358 -8.564 8.644 1.00 91.06 83 VAL A CA 1
ATOM 621 C C . VAL A 1 83 ? -3.810 -8.665 9.112 1.00 91.06 83 VAL A C 1
ATOM 623 O O . VAL A 1 83 ? -4.171 -8.048 10.111 1.00 91.06 83 VAL A O 1
ATOM 626 N N . PHE A 1 84 ? -4.648 -9.454 8.436 1.00 90.50 84 PHE A N 1
ATOM 627 C CA . PHE A 1 84 ? -6.053 -9.618 8.826 1.00 90.50 84 PHE A CA 1
ATOM 628 C C . PHE A 1 84 ? -6.265 -10.471 10.078 1.00 90.50 84 PHE A C 1
ATOM 630 O O . PHE A 1 84 ? -7.356 -10.442 10.644 1.00 90.50 84 PHE A O 1
ATOM 637 N N . GLN A 1 85 ? -5.239 -11.181 10.545 1.00 88.06 85 GLN A N 1
ATOM 638 C CA . GLN A 1 85 ? -5.272 -11.885 11.828 1.00 88.06 85 GLN A CA 1
ATOM 639 C C . GLN A 1 85 ? -4.935 -10.953 13.006 1.00 88.06 85 GLN A C 1
ATOM 641 O O . GLN A 1 85 ? -5.208 -11.303 14.153 1.00 88.06 85 GLN A O 1
ATOM 646 N N . ASP A 1 86 ? -4.390 -9.756 12.749 1.00 87.12 86 ASP A N 1
ATOM 647 C CA . ASP A 1 86 ? -4.022 -8.802 13.795 1.00 87.12 86 ASP A CA 1
ATOM 648 C C . ASP A 1 86 ? -5.183 -7.857 14.155 1.00 87.12 86 ASP A C 1
ATOM 650 O O . ASP A 1 86 ? -5.553 -6.931 13.418 1.00 87.12 86 ASP A O 1
ATOM 654 N N . ALA A 1 87 ? -5.727 -8.049 15.358 1.00 87.00 87 ALA A N 1
ATOM 655 C CA . ALA A 1 87 ? -6.794 -7.221 15.911 1.00 87.00 87 ALA A CA 1
ATOM 656 C C . ALA A 1 87 ? -6.402 -5.738 16.080 1.00 87.00 87 ALA A C 1
ATOM 658 O O . ALA A 1 87 ? -7.273 -4.865 16.009 1.00 87.00 87 ALA A O 1
ATOM 659 N N . HIS A 1 88 ? -5.118 -5.415 16.263 1.00 84.19 88 HIS A N 1
ATOM 660 C CA . HIS A 1 88 ? -4.652 -4.029 16.360 1.00 84.19 88 HIS A CA 1
ATOM 661 C C . HIS A 1 88 ? -4.693 -3.321 15.009 1.00 84.19 88 HIS A C 1
ATOM 663 O O . HIS A 1 88 ? -4.955 -2.115 14.957 1.00 84.19 88 HIS A O 1
ATOM 669 N N . LEU A 1 89 ? -4.467 -4.049 13.914 1.00 86.31 89 LEU A N 1
ATOM 670 C CA . LEU A 1 89 ? -4.517 -3.498 12.560 1.00 86.31 89 LEU A CA 1
ATOM 671 C C . LEU A 1 89 ? -5.953 -3.418 12.029 1.00 86.31 89 LEU A C 1
ATOM 673 O O . LEU A 1 89 ? -6.277 -2.488 11.286 1.00 86.31 89 LEU A O 1
ATOM 677 N N . ALA A 1 90 ? -6.841 -4.311 12.479 1.00 87.69 90 ALA A N 1
ATOM 678 C CA . ALA A 1 90 ? -8.253 -4.375 12.088 1.00 87.69 90 ALA A CA 1
ATOM 679 C C . ALA A 1 90 ? -8.994 -3.021 12.141 1.00 87.69 90 ALA A C 1
ATOM 681 O O . ALA A 1 90 ? -9.843 -2.731 11.295 1.00 87.69 90 ALA A O 1
ATOM 682 N N . GLN A 1 91 ? -8.660 -2.154 13.102 1.00 87.62 91 GLN A N 1
ATOM 683 C CA . GLN A 1 91 ? -9.309 -0.846 13.280 1.00 87.62 91 GLN A CA 1
ATOM 684 C C . GLN A 1 91 ? -9.052 0.155 12.135 1.00 87.62 91 GLN A C 1
ATOM 686 O O . GLN A 1 91 ? -9.807 1.126 11.995 1.00 87.62 91 GLN A O 1
ATOM 691 N N . PHE A 1 92 ? -8.015 -0.069 11.320 1.00 87.12 92 PHE A N 1
ATOM 692 C CA . PHE A 1 92 ? -7.649 0.789 10.186 1.00 87.12 92 PHE A CA 1
ATOM 693 C C . PHE A 1 92 ? -8.259 0.353 8.861 1.00 87.12 92 PHE A C 1
ATOM 695 O O . PHE A 1 92 ? -8.283 1.140 7.915 1.00 87.12 92 PHE A O 1
ATOM 702 N N . PHE A 1 93 ? -8.777 -0.870 8.787 1.00 89.31 93 PHE A N 1
ATOM 703 C CA . PHE A 1 93 ? -9.446 -1.358 7.594 1.00 89.31 93 PHE A CA 1
ATOM 704 C C . PHE A 1 93 ? -10.882 -0.857 7.567 1.00 89.31 93 PHE A C 1
ATOM 706 O O . PHE A 1 93 ? -11.648 -1.069 8.509 1.00 89.31 93 PHE A O 1
ATOM 713 N N . ALA A 1 94 ? -11.272 -0.197 6.476 1.00 86.88 94 ALA A N 1
ATOM 714 C CA . ALA A 1 94 ? -12.673 0.138 6.242 1.00 86.88 94 ALA A CA 1
ATOM 715 C C . ALA A 1 94 ? -13.491 -1.152 6.057 1.00 86.88 94 ALA A C 1
ATOM 717 O O . ALA A 1 94 ? -14.441 -1.392 6.807 1.00 86.88 94 ALA A O 1
ATOM 718 N N . SER A 1 95 ? -13.029 -2.006 5.140 1.00 88.56 95 SER A N 1
ATOM 719 C CA . SER A 1 95 ? -13.553 -3.336 4.825 1.00 88.56 95 SER A CA 1
ATOM 720 C C . SER A 1 95 ? -12.401 -4.331 4.675 1.00 88.56 95 SER A C 1
ATOM 722 O O . SER A 1 95 ? -11.321 -3.935 4.236 1.00 88.56 95 SER A O 1
ATOM 724 N N . PHE A 1 96 ? -12.631 -5.600 5.016 1.00 90.19 96 PHE A N 1
ATOM 725 C CA . PHE A 1 96 ? -11.706 -6.704 4.724 1.00 90.19 96 PHE A CA 1
ATOM 726 C C . PHE A 1 96 ? -11.925 -7.305 3.329 1.00 90.19 96 PHE A C 1
ATOM 728 O O . PHE A 1 96 ? -11.020 -7.940 2.803 1.00 90.19 96 PHE A O 1
ATOM 735 N N . ASP A 1 97 ? -13.083 -7.047 2.713 1.00 88.94 97 ASP A N 1
ATOM 736 C CA . ASP A 1 97 ? -13.445 -7.555 1.379 1.00 88.94 97 ASP A CA 1
ATOM 737 C C . ASP A 1 97 ? -12.843 -6.722 0.235 1.00 88.94 97 ASP A C 1
ATOM 739 O O . ASP A 1 97 ? -12.958 -7.061 -0.942 1.00 88.94 97 ASP A O 1
ATOM 743 N N . ASP A 1 98 ? -12.220 -5.594 0.572 1.00 88.12 98 ASP A N 1
ATOM 744 C CA . ASP A 1 98 ? -11.490 -4.771 -0.382 1.00 88.12 98 ASP A CA 1
ATOM 745 C C . ASP A 1 98 ? -10.257 -5.541 -0.907 1.00 88.12 98 ASP A C 1
ATOM 747 O O . ASP A 1 98 ? -9.582 -6.217 -0.127 1.00 88.12 98 ASP A O 1
ATOM 751 N N . PRO A 1 99 ? -9.885 -5.409 -2.197 1.00 92.69 99 PRO A N 1
ATOM 752 C CA . PRO A 1 99 ? -8.747 -6.126 -2.783 1.00 92.69 99 PRO A CA 1
ATOM 753 C C . PRO A 1 99 ? -7.399 -5.504 -2.362 1.00 92.69 99 PRO A C 1
ATOM 755 O O . PRO A 1 99 ? -6.645 -4.977 -3.179 1.00 92.69 99 PRO A O 1
ATOM 758 N N . HIS A 1 100 ? -7.098 -5.493 -1.061 1.00 92.50 100 HIS A N 1
ATOM 759 C CA . HIS A 1 100 ? -5.938 -4.801 -0.482 1.00 92.50 100 HIS A CA 1
ATOM 760 C C . HIS A 1 100 ? -4.603 -5.332 -1.002 1.00 92.50 100 HIS A C 1
ATOM 762 O O . HIS A 1 100 ? -3.735 -4.540 -1.370 1.00 92.50 100 HIS A O 1
ATOM 768 N N . ALA A 1 101 ? -4.467 -6.658 -1.067 1.00 94.81 101 ALA A N 1
ATOM 769 C CA . ALA A 1 101 ? -3.262 -7.320 -1.551 1.00 94.81 101 ALA A CA 1
ATOM 770 C C . ALA A 1 101 ? -2.977 -6.967 -3.009 1.00 94.81 101 ALA A C 1
ATOM 772 O O . ALA A 1 101 ? -1.921 -6.416 -3.311 1.00 94.81 101 ALA A O 1
ATOM 773 N N . GLU A 1 102 ? -3.964 -7.153 -3.887 1.00 95.81 102 GLU A N 1
ATOM 774 C CA . GLU A 1 102 ? -3.857 -6.798 -5.302 1.00 95.81 102 GLU A CA 1
ATOM 775 C C . GLU A 1 102 ? -3.480 -5.320 -5.490 1.00 95.81 102 GLU A C 1
ATOM 777 O O . GLU A 1 102 ? -2.597 -4.987 -6.281 1.00 95.81 102 GLU A O 1
ATOM 782 N N . ARG A 1 103 ? -4.103 -4.418 -4.724 1.00 94.31 103 ARG A N 1
ATOM 783 C CA . ARG A 1 103 ? -3.832 -2.975 -4.771 1.00 94.31 103 ARG A CA 1
ATOM 784 C C . ARG A 1 103 ? -2.392 -2.642 -4.382 1.00 94.31 103 ARG A C 1
ATOM 786 O O . ARG A 1 103 ? -1.738 -1.884 -5.100 1.00 94.31 103 ARG A O 1
ATOM 793 N N . LEU A 1 104 ? -1.897 -3.197 -3.277 1.00 94.88 104 LEU A N 1
ATOM 794 C CA . LEU A 1 104 ? -0.507 -3.011 -2.858 1.00 94.88 104 LEU A CA 1
ATOM 795 C C . LEU A 1 104 ? 0.458 -3.612 -3.886 1.00 94.88 104 LEU A C 1
ATOM 797 O O . LEU A 1 104 ? 1.433 -2.960 -4.259 1.00 94.88 104 LEU A O 1
ATOM 801 N N . GLY A 1 105 ? 0.162 -4.810 -4.391 1.00 97.19 105 GLY A N 1
ATOM 802 C CA . GLY A 1 105 ? 0.991 -5.482 -5.384 1.00 97.19 105 GLY A CA 1
ATOM 803 C C . GLY A 1 105 ? 1.080 -4.685 -6.682 1.00 97.19 105 GLY A C 1
ATOM 804 O O . GLY A 1 105 ? 2.177 -4.413 -7.159 1.00 97.19 105 GLY A O 1
ATOM 805 N N . ASN A 1 106 ? -0.049 -4.191 -7.195 1.00 96.56 106 ASN A N 1
ATOM 806 C CA . ASN A 1 106 ? -0.092 -3.317 -8.369 1.00 96.56 106 ASN A CA 1
ATOM 807 C C . ASN A 1 106 ? 0.743 -2.044 -8.168 1.00 96.56 106 ASN A C 1
ATOM 809 O O . ASN A 1 106 ? 1.436 -1.613 -9.092 1.00 96.56 106 ASN A O 1
ATOM 813 N N . TRP A 1 107 ? 0.709 -1.452 -6.969 1.00 94.06 107 TRP A N 1
ATOM 814 C CA . TRP A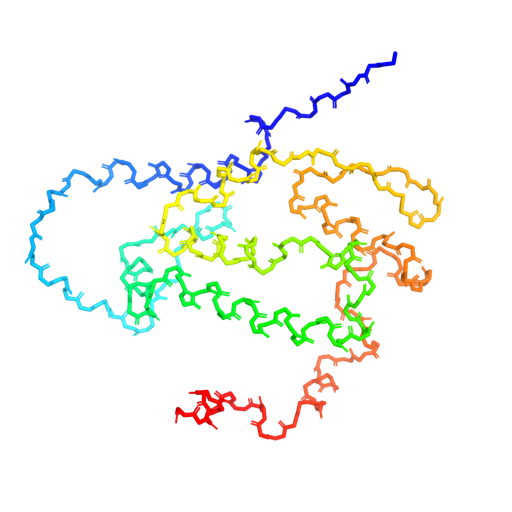 1 107 ? 1.534 -0.287 -6.648 1.00 94.06 107 TRP A CA 1
ATOM 815 C C . TRP A 1 107 ? 3.029 -0.629 -6.651 1.00 94.06 107 TRP A C 1
ATOM 817 O O . TRP A 1 107 ? 3.803 0.077 -7.298 1.00 94.06 107 TRP A O 1
ATOM 827 N N . ILE A 1 108 ? 3.440 -1.727 -6.007 1.00 95.88 108 ILE A N 1
ATOM 828 C CA . ILE A 1 108 ? 4.839 -2.192 -6.004 1.00 95.88 108 ILE A CA 1
ATOM 829 C C . ILE A 1 108 ? 5.308 -2.481 -7.435 1.00 95.88 108 ILE A C 1
ATOM 831 O O . ILE A 1 108 ? 6.351 -1.979 -7.849 1.00 95.88 108 ILE A O 1
ATOM 835 N N . ILE A 1 109 ? 4.522 -3.222 -8.220 1.00 96.88 109 ILE A N 1
ATOM 836 C CA . ILE A 1 109 ? 4.829 -3.562 -9.617 1.00 96.88 109 ILE A CA 1
ATOM 837 C C . ILE A 1 109 ? 5.066 -2.296 -10.439 1.00 96.88 109 ILE A C 1
ATOM 839 O O . ILE A 1 109 ? 6.065 -2.198 -11.153 1.00 96.88 109 ILE A O 1
ATOM 843 N N . GLU A 1 110 ? 4.183 -1.303 -10.326 1.00 95.19 110 GLU A N 1
ATOM 844 C CA . GLU A 1 110 ? 4.337 -0.031 -11.029 1.00 95.19 110 GLU A CA 1
ATOM 845 C C . GLU A 1 110 ? 5.594 0.723 -10.572 1.00 95.19 110 GLU A C 1
ATOM 847 O O . GLU A 1 110 ? 6.363 1.202 -11.412 1.00 95.19 110 GLU A O 1
ATOM 852 N N . LYS A 1 111 ? 5.857 0.764 -9.259 1.00 93.38 111 LYS A N 1
ATOM 853 C CA . LYS A 1 111 ? 7.058 1.385 -8.677 1.00 93.38 111 LYS A CA 1
ATOM 854 C C . LYS A 1 111 ? 8.355 0.707 -9.094 1.00 93.38 111 LYS A C 1
ATOM 856 O O . LYS A 1 111 ? 9.366 1.387 -9.236 1.00 93.38 111 LYS A O 1
ATOM 861 N N . MET A 1 112 ? 8.315 -0.587 -9.373 1.00 94.94 112 MET A N 1
ATOM 862 C CA . MET A 1 112 ? 9.449 -1.324 -9.916 1.00 94.94 112 MET A CA 1
ATOM 863 C C . MET A 1 112 ? 9.481 -1.321 -11.449 1.00 94.94 112 MET A C 1
ATOM 865 O O . MET A 1 112 ? 10.355 -1.928 -12.039 1.00 94.94 112 MET A O 1
ATOM 869 N N . GLY A 1 113 ? 8.569 -0.627 -12.134 1.00 94.31 113 GLY A N 1
ATOM 870 C CA . GLY A 1 113 ? 8.641 -0.430 -13.583 1.00 94.31 113 GLY A CA 1
ATOM 871 C C . GLY A 1 113 ? 7.843 -1.419 -14.434 1.00 94.31 113 GLY A C 1
ATOM 872 O O . GLY A 1 113 ? 7.972 -1.366 -15.662 1.00 94.31 113 GLY A O 1
ATOM 873 N N . GLY A 1 114 ? 6.971 -2.228 -13.827 1.00 94.12 114 GLY A N 1
ATOM 874 C CA . GLY A 1 114 ? 6.054 -3.171 -14.486 1.00 94.12 114 GLY A CA 1
ATOM 875 C C . GLY A 1 114 ? 4.878 -2.535 -15.246 1.00 94.12 114 GLY A C 1
ATOM 876 O O . GLY A 1 114 ? 3.980 -3.237 -15.701 1.00 94.12 114 GLY A O 1
ATOM 877 N N . GLY A 1 115 ? 4.883 -1.211 -15.422 1.00 91.62 115 GLY A N 1
ATOM 878 C CA . GLY A 1 115 ? 3.860 -0.469 -16.161 1.00 91.62 115 GLY A CA 1
ATOM 879 C C . GLY A 1 115 ? 2.770 0.132 -15.265 1.00 91.62 115 GLY A C 1
ATOM 880 O O . GLY A 1 115 ? 2.784 -0.073 -14.056 1.00 91.62 115 GLY A O 1
ATOM 881 N N . PRO A 1 116 ? 1.829 0.904 -15.844 1.00 93.31 116 PRO A N 1
ATOM 882 C CA . PRO A 1 116 ? 0.930 1.787 -15.098 1.00 93.31 116 PRO A CA 1
ATOM 883 C C . PRO A 1 116 ? -0.319 1.063 -14.554 1.00 93.31 116 PRO A C 1
ATOM 885 O O . PRO A 1 116 ? -1.443 1.546 -14.729 1.00 93.31 116 PRO A O 1
ATOM 888 N N . VAL A 1 117 ? -0.162 -0.154 -14.024 1.00 92.50 117 VAL A N 1
ATOM 889 C CA . VAL A 1 117 ? -1.290 -0.997 -13.587 1.00 92.50 117 VAL A CA 1
ATOM 890 C C . VAL A 1 117 ? -2.043 -0.364 -12.414 1.00 92.50 117 VAL A C 1
ATOM 892 O O . VAL A 1 117 ? -3.272 -0.281 -12.454 1.00 92.50 117 VAL A O 1
ATOM 895 N N . TRP A 1 118 ? -1.319 0.177 -11.435 1.00 91.75 118 TRP A N 1
ATOM 896 C CA . TRP A 1 118 ? -1.886 0.861 -10.278 1.00 91.75 118 TRP A CA 1
ATOM 897 C C . TRP A 1 118 ? -2.564 2.169 -10.678 1.00 91.75 118 TRP A C 1
ATOM 899 O O . TRP A 1 118 ? -3.731 2.385 -10.349 1.00 91.75 118 TRP A O 1
ATOM 909 N N . THR A 1 119 ? -1.876 3.010 -11.452 1.00 90.06 119 THR A N 1
ATOM 910 C CA . THR A 1 119 ? -2.413 4.296 -11.913 1.00 90.06 119 THR A CA 1
ATOM 911 C C . THR A 1 119 ? -3.714 4.095 -12.701 1.00 90.06 119 THR A C 1
ATOM 913 O O . THR A 1 119 ? -4.681 4.841 -12.525 1.00 90.06 119 THR A O 1
ATOM 916 N N . LYS A 1 120 ? -3.767 3.087 -13.585 1.00 91.06 120 LYS A N 1
ATOM 917 C CA . LYS A 1 120 ? -4.956 2.795 -14.405 1.00 91.06 120 LYS A CA 1
ATOM 918 C C . LYS A 1 120 ? -6.128 2.280 -13.581 1.00 91.06 120 LYS A C 1
ATOM 920 O O . LYS A 1 120 ? -7.260 2.684 -13.845 1.00 91.06 120 LYS A O 1
ATOM 925 N N . GLU A 1 121 ? -5.875 1.379 -12.641 1.00 90.19 121 GLU A N 1
ATOM 926 C CA . GLU A 1 121 ? -6.922 0.828 -11.783 1.00 90.19 121 GLU A CA 1
ATOM 927 C C . GLU A 1 121 ? -7.460 1.905 -10.830 1.00 90.19 121 GLU A C 1
ATOM 929 O O . GLU A 1 121 ? -8.675 2.109 -10.783 1.00 90.19 121 GLU A O 1
ATOM 934 N N . ARG A 1 122 ? -6.585 2.699 -10.196 1.00 87.31 122 ARG A N 1
ATOM 935 C CA . ARG A 1 122 ? -6.988 3.771 -9.273 1.00 87.31 122 ARG A CA 1
ATOM 936 C C . ARG A 1 122 ? -7.915 4.793 -9.927 1.00 87.31 122 ARG A C 1
ATOM 938 O O . ARG A 1 122 ? -8.913 5.171 -9.322 1.00 87.31 122 ARG A O 1
ATOM 945 N N . LYS A 1 123 ? -7.647 5.181 -11.178 1.00 87.12 123 LYS A N 1
ATOM 946 C CA . LYS A 1 123 ? -8.492 6.115 -11.950 1.00 87.12 123 LYS A CA 1
ATOM 947 C C . LYS A 1 123 ? -9.947 5.667 -12.113 1.00 87.12 123 LYS A C 1
ATOM 949 O O . LYS A 1 123 ? -10.808 6.495 -12.385 1.00 87.12 123 LYS A O 1
ATOM 954 N N . ARG A 1 124 ? -10.220 4.365 -12.016 1.00 87.56 124 ARG A N 1
ATOM 955 C CA . ARG A 1 124 ? -11.560 3.792 -12.214 1.00 87.56 124 ARG A CA 1
ATOM 956 C C . ARG A 1 124 ? -12.313 3.587 -10.904 1.00 87.56 124 ARG A C 1
ATOM 958 O O . ARG A 1 124 ? -13.469 3.170 -10.942 1.00 87.56 124 ARG A O 1
ATOM 965 N N . ARG A 1 125 ? -11.675 3.826 -9.756 1.00 85.25 125 ARG A N 1
ATOM 966 C CA . ARG A 1 125 ? -12.291 3.558 -8.458 1.00 85.25 125 ARG A CA 1
ATOM 967 C C . ARG A 1 125 ? -13.416 4.556 -8.171 1.00 85.25 125 ARG A C 1
ATOM 969 O O . ARG A 1 125 ? -13.246 5.753 -8.410 1.00 85.25 125 ARG A O 1
ATOM 976 N N . PRO A 1 126 ? -14.552 4.087 -7.630 1.00 85.88 126 PRO A N 1
ATOM 977 C CA . PRO A 1 126 ? -15.604 4.978 -7.179 1.00 85.88 126 PRO A CA 1
ATOM 978 C C . PRO A 1 126 ? -15.149 5.751 -5.940 1.00 85.88 126 PRO A C 1
ATOM 980 O O . PRO A 1 126 ? -14.410 5.240 -5.098 1.00 85.88 126 PRO A O 1
ATOM 983 N N . GLN A 1 127 ? -15.645 6.976 -5.810 1.00 88.44 127 GLN A N 1
ATOM 984 C CA . GLN A 1 127 ? -15.494 7.760 -4.592 1.00 88.44 127 GLN A CA 1
ATOM 985 C C . GLN A 1 127 ? -16.478 7.237 -3.550 1.00 88.44 127 GLN A C 1
ATOM 987 O O . GLN A 1 127 ? -17.674 7.116 -3.822 1.00 88.44 127 GLN A O 1
ATOM 992 N N . VAL A 1 128 ? -15.978 6.917 -2.360 1.00 88.75 128 VAL A N 1
ATOM 993 C CA . VAL A 1 128 ? -16.787 6.308 -1.299 1.00 88.75 128 VAL A CA 1
ATOM 994 C C . VAL A 1 128 ? -16.937 7.292 -0.152 1.00 88.75 128 VAL A C 1
ATOM 996 O O . VAL A 1 128 ? -15.953 7.725 0.446 1.00 88.75 128 VAL A O 1
ATOM 999 N N . GLN A 1 129 ? -18.179 7.639 0.183 1.00 93.00 129 GLN A N 1
ATOM 1000 C CA . GLN A 1 129 ? -18.470 8.436 1.368 1.00 93.00 129 GLN A CA 1
ATOM 1001 C C . GLN A 1 129 ? -18.471 7.538 2.608 1.00 93.00 129 GLN A C 1
ATOM 1003 O O . GLN A 1 129 ? -19.255 6.596 2.715 1.00 93.00 129 GLN A O 1
ATOM 1008 N N . VAL A 1 130 ? -17.620 7.862 3.572 1.00 91.38 130 VAL A N 1
ATOM 1009 C CA . VAL A 1 130 ? -17.497 7.169 4.856 1.00 91.38 130 VAL A CA 1
ATOM 1010 C C . VAL A 1 130 ? -17.925 8.085 6.001 1.00 91.38 130 VAL A C 1
ATOM 1012 O O . VAL A 1 130 ? -17.957 9.311 5.872 1.00 91.38 130 VAL A O 1
ATOM 1015 N N . THR A 1 131 ? -18.284 7.484 7.135 1.00 93.25 131 THR A N 1
ATOM 1016 C CA . THR A 1 131 ? -18.578 8.223 8.371 1.00 93.25 131 THR A CA 1
ATOM 1017 C C . THR A 1 131 ? -17.416 8.046 9.337 1.00 93.25 131 THR A C 1
ATOM 1019 O O . THR A 1 131 ? -17.092 6.923 9.716 1.00 93.25 131 THR A O 1
ATOM 1022 N N . LEU A 1 132 ? -16.786 9.155 9.707 1.00 91.62 132 LEU A N 1
ATOM 1023 C CA . LEU A 1 132 ? -15.684 9.206 10.658 1.00 91.62 132 LEU A CA 1
ATOM 1024 C C . LEU A 1 132 ? -16.205 9.250 12.100 1.00 91.62 132 LEU A C 1
ATOM 1026 O O . LEU A 1 132 ? -17.394 9.471 12.357 1.00 91.62 132 LEU A O 1
ATOM 1030 N N . ALA A 1 133 ? -15.291 9.096 13.055 1.00 87.06 133 ALA A N 1
ATOM 1031 C CA . ALA A 1 133 ? -15.560 9.351 14.463 1.00 87.06 133 ALA A CA 1
ATOM 1032 C C . ALA A 1 133 ? -16.201 10.743 14.667 1.00 87.06 133 ALA A C 1
ATOM 1034 O O . ALA A 1 133 ? -15.830 11.736 14.031 1.00 87.06 133 ALA A O 1
ATOM 1035 N N . GLY A 1 134 ? -17.213 10.808 15.535 1.00 86.62 134 GLY A N 1
ATOM 1036 C CA . GLY A 1 134 ? -18.002 12.025 15.759 1.00 86.62 134 GLY A CA 1
ATOM 1037 C C . GLY A 1 134 ? -19.057 12.326 14.684 1.00 86.62 134 GLY A C 1
ATOM 1038 O O . GLY A 1 134 ? -19.648 13.397 14.716 1.00 86.62 134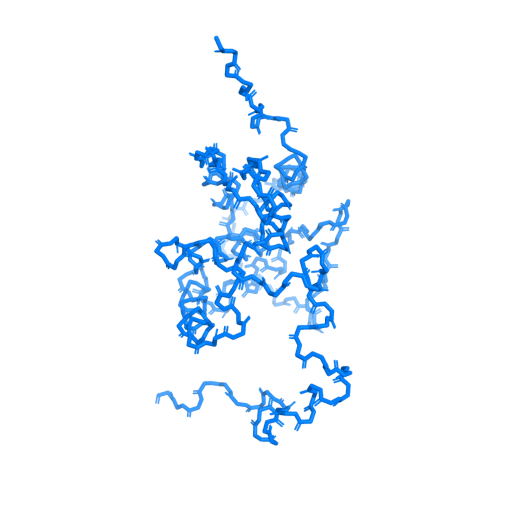 GLY A O 1
ATOM 1039 N N . GLY A 1 135 ? -19.311 11.411 13.739 1.00 89.50 135 GLY A N 1
ATOM 1040 C CA . GLY A 1 135 ? -20.409 11.527 12.767 1.00 89.50 135 GLY A CA 1
ATOM 1041 C C . GLY A 1 135 ? -20.088 12.342 11.509 1.00 89.50 135 GLY A C 1
ATOM 1042 O O . GLY A 1 135 ? -20.950 12.485 10.639 1.00 89.50 135 GLY A O 1
ATOM 1043 N N . HIS A 1 136 ? -18.856 12.840 11.376 1.00 88.56 136 HIS A N 1
ATOM 1044 C CA . HIS A 1 136 ? -18.411 13.597 10.207 1.00 88.56 136 HIS A CA 1
ATOM 1045 C C . HIS A 1 136 ? -18.420 12.728 8.949 1.00 88.56 136 HIS A C 1
ATOM 1047 O O . HIS A 1 136 ? -18.014 11.566 8.972 1.00 88.56 136 HIS A O 1
ATOM 1053 N N . LYS A 1 137 ? -18.864 13.297 7.830 1.00 93.50 137 LYS A N 1
ATOM 1054 C CA . LYS A 1 137 ? -18.809 12.633 6.528 1.00 93.50 137 LYS A CA 1
ATOM 1055 C C . LYS A 1 137 ? -17.505 12.985 5.822 1.00 93.50 137 LYS A C 1
ATOM 1057 O O . LYS A 1 137 ? -17.131 14.152 5.787 1.00 93.50 137 LYS A O 1
ATOM 1062 N N . HIS A 1 138 ? -16.850 11.988 5.241 1.00 92.88 138 HIS A N 1
ATOM 1063 C CA . HIS A 1 138 ? -15.595 12.138 4.502 1.00 92.88 138 HIS A CA 1
ATOM 1064 C C . HIS A 1 138 ? -15.656 11.330 3.212 1.00 92.88 138 HIS A C 1
ATOM 1066 O O . HIS A 1 138 ? -16.295 10.281 3.186 1.00 92.88 138 HIS A O 1
ATOM 1072 N N . VAL A 1 139 ? -15.019 11.805 2.146 1.00 92.81 139 VAL A N 1
ATOM 1073 C CA . VAL A 1 139 ? -14.979 11.098 0.860 1.00 92.81 139 VAL A CA 1
ATOM 1074 C C . VAL A 1 139 ? -13.590 10.511 0.674 1.00 92.81 139 VAL A C 1
ATOM 1076 O O . VAL A 1 139 ? -12.595 11.228 0.719 1.00 92.81 139 VAL A O 1
ATOM 1079 N N . VAL A 1 140 ? -13.531 9.200 0.467 1.00 89.88 140 VAL A N 1
ATOM 1080 C CA . VAL A 1 140 ? -12.311 8.491 0.092 1.00 89.88 140 VAL A CA 1
ATOM 1081 C C . VAL A 1 140 ? -12.242 8.448 -1.427 1.00 89.88 140 VAL A C 1
ATOM 1083 O O . VAL A 1 140 ? -13.124 7.881 -2.075 1.00 89.88 140 VAL A O 1
ATOM 1086 N N . HIS A 1 141 ? -11.208 9.067 -1.983 1.00 85.50 141 HIS A N 1
ATOM 1087 C CA . HIS A 1 141 ? -10.985 9.169 -3.428 1.00 85.50 141 HIS A CA 1
ATOM 1088 C C . HIS A 1 141 ? -9.544 8.830 -3.837 1.00 85.50 141 HIS A C 1
ATOM 1090 O O . HIS A 1 141 ? -9.298 8.520 -4.997 1.00 85.50 141 HIS A O 1
ATOM 1096 N N . ASP A 1 142 ? -8.604 8.827 -2.892 1.00 82.81 142 ASP A N 1
ATOM 1097 C CA . ASP A 1 142 ? -7.182 8.556 -3.106 1.00 82.81 142 ASP A CA 1
ATOM 1098 C C . ASP A 1 142 ? -6.556 7.873 -1.868 1.00 82.81 142 ASP A C 1
ATOM 1100 O O . ASP A 1 142 ? -7.242 7.502 -0.909 1.00 82.81 142 ASP A O 1
ATOM 1104 N N . ARG A 1 143 ? -5.229 7.694 -1.872 1.00 82.38 143 ARG A N 1
ATOM 1105 C CA . ARG A 1 143 ? -4.492 7.119 -0.733 1.00 82.38 143 ARG A CA 1
ATOM 1106 C C . ARG A 1 143 ? -4.553 8.034 0.495 1.00 82.38 143 ARG A C 1
ATOM 1108 O O . ARG A 1 143 ? -4.723 7.561 1.618 1.00 82.38 143 ARG A O 1
ATOM 1115 N N . SER A 1 144 ? -4.365 9.333 0.295 1.00 83.75 144 SER A N 1
ATOM 1116 C CA . SER A 1 144 ? -4.243 10.312 1.377 1.00 83.75 144 SER A CA 1
ATOM 1117 C C . SER A 1 144 ? -5.558 10.452 2.159 1.00 83.75 144 SER A C 1
ATOM 1119 O O . SER A 1 144 ? -5.575 10.344 3.387 1.00 83.75 144 SER A O 1
ATOM 1121 N N . SER A 1 145 ? -6.680 10.577 1.456 1.00 88.38 145 SER A N 1
ATOM 1122 C CA . SER A 1 145 ? -8.042 10.556 1.993 1.00 88.38 145 SER A CA 1
ATOM 1123 C C . SER A 1 145 ? -8.395 9.219 2.652 1.00 88.38 145 SER A C 1
ATOM 1125 O O . SER A 1 145 ? -9.075 9.231 3.681 1.00 88.38 145 SER A O 1
ATOM 1127 N N . ALA A 1 146 ? -7.898 8.085 2.139 1.00 88.94 146 ALA A N 1
ATOM 1128 C CA . ALA A 1 146 ? -8.049 6.785 2.796 1.00 88.94 146 ALA A CA 1
ATOM 1129 C C . ALA A 1 146 ? -7.297 6.722 4.139 1.00 88.94 146 ALA A C 1
ATOM 1131 O O . ALA A 1 146 ? -7.848 6.238 5.127 1.00 88.94 146 ALA A O 1
ATOM 1132 N N . HIS A 1 147 ? -6.076 7.265 4.223 1.00 87.50 147 HIS A N 1
ATOM 1133 C CA . HIS A 1 147 ? -5.350 7.359 5.496 1.00 87.50 147 HIS A CA 1
ATOM 1134 C C . HIS A 1 147 ? -6.066 8.251 6.507 1.00 87.50 147 HIS A C 1
ATOM 1136 O O . HIS A 1 147 ? -6.173 7.871 7.671 1.00 87.50 147 HIS A O 1
ATOM 1142 N N . VAL A 1 148 ? -6.606 9.394 6.074 1.00 89.44 148 VAL A N 1
ATOM 1143 C CA . VAL A 1 148 ? -7.438 10.251 6.934 1.00 89.44 148 VAL A CA 1
ATOM 1144 C C . VAL A 1 148 ? -8.641 9.465 7.459 1.00 89.44 148 VAL A C 1
ATOM 1146 O O . VAL A 1 148 ? -8.888 9.459 8.666 1.00 89.44 148 VAL A O 1
ATOM 1149 N N . ALA A 1 149 ? -9.344 8.732 6.592 1.00 91.44 149 ALA A N 1
ATOM 1150 C CA . ALA A 1 149 ? -10.462 7.891 7.010 1.00 91.44 149 ALA A CA 1
ATOM 1151 C C . ALA A 1 149 ? -10.048 6.833 8.044 1.00 91.44 149 ALA A C 1
ATOM 1153 O O . ALA A 1 149 ? -10.741 6.645 9.044 1.00 91.44 149 ALA A O 1
ATOM 1154 N N . ALA A 1 150 ? -8.896 6.191 7.849 1.00 89.88 150 ALA A N 1
ATOM 1155 C CA . ALA A 1 150 ? -8.356 5.207 8.780 1.00 89.88 150 ALA A CA 1
ATOM 1156 C C . ALA A 1 150 ? -7.957 5.843 10.126 1.00 89.88 150 ALA A C 1
ATOM 1158 O O . ALA A 1 150 ? -8.270 5.304 11.189 1.00 89.88 150 ALA A O 1
ATOM 1159 N N . TRP A 1 151 ? -7.318 7.017 10.119 1.00 89.62 151 TRP A N 1
ATOM 1160 C CA . TRP A 1 151 ? -6.930 7.719 11.347 1.00 89.62 151 TRP A CA 1
ATOM 1161 C C . TRP A 1 151 ? -8.136 8.185 12.161 1.00 89.62 151 TRP A C 1
ATOM 1163 O O . TRP A 1 151 ? -8.090 8.156 13.392 1.00 89.62 151 TRP A O 1
ATOM 1173 N N . HIS A 1 152 ? -9.221 8.568 11.497 1.00 89.69 152 HIS A N 1
ATOM 1174 C CA . HIS A 1 152 ? -10.467 8.989 12.134 1.00 89.69 152 HIS A CA 1
ATOM 1175 C C . HIS A 1 152 ? -11.531 7.881 12.150 1.00 89.69 152 HIS A C 1
ATOM 1177 O O . HIS A 1 152 ? -12.723 8.168 12.271 1.00 89.69 152 HIS A O 1
ATOM 1183 N N . SER A 1 153 ? -11.116 6.617 12.039 1.00 89.31 153 SER A N 1
ATOM 1184 C CA . SER A 1 153 ? -12.026 5.474 12.043 1.00 89.31 153 SER A CA 1
ATOM 1185 C C . SER A 1 153 ? -12.804 5.393 13.367 1.00 89.31 153 SER A C 1
ATOM 1187 O O . SER A 1 153 ? -12.195 5.478 14.438 1.00 89.31 153 SER A O 1
ATOM 1189 N N . PRO A 1 154 ? -14.133 5.176 13.333 1.00 89.19 154 PRO A N 1
ATOM 1190 C CA . PRO A 1 154 ? -14.942 4.986 14.539 1.00 89.19 154 PRO A CA 1
ATOM 1191 C C . PRO A 1 154 ? -14.605 3.688 15.287 1.00 89.19 154 PRO A C 1
ATOM 1193 O O . PRO A 1 154 ? -15.029 3.518 16.425 1.00 89.19 154 PRO A O 1
ATOM 1196 N N . LYS A 1 155 ? -13.839 2.778 14.666 1.00 89.38 155 LYS A N 1
ATOM 1197 C CA . LYS A 1 155 ? -13.345 1.544 15.296 1.00 89.38 155 LYS A CA 1
ATOM 1198 C C . LYS A 1 155 ? -12.212 1.811 16.296 1.00 89.38 155 LYS A C 1
ATOM 1200 O O . LYS A 1 155 ? -11.849 0.917 17.052 1.00 89.38 155 LYS A O 1
ATOM 1205 N N . ARG A 1 156 ? -11.626 3.015 16.287 1.00 86.19 156 ARG A N 1
ATOM 1206 C CA . ARG A 1 156 ? -10.520 3.398 17.173 1.00 86.19 156 ARG A CA 1
ATOM 1207 C C . ARG A 1 156 ? -11.038 3.926 18.505 1.00 86.19 156 ARG A C 1
ATOM 1209 O O . ARG A 1 156 ? -12.115 4.515 18.584 1.00 86.19 156 ARG A O 1
ATOM 1216 N N . GLN A 1 157 ? -10.213 3.805 19.543 1.00 83.81 157 GLN A N 1
ATOM 1217 C CA . GLN A 1 157 ? -10.474 4.486 20.810 1.00 83.81 157 GLN A CA 1
ATOM 1218 C C . GLN A 1 157 ? -10.565 6.010 20.589 1.00 83.81 157 GLN A C 1
ATOM 1220 O O . GLN A 1 157 ? -9.690 6.568 19.918 1.00 83.81 157 GLN A O 1
ATOM 1225 N N . PRO A 1 158 ? -11.555 6.713 21.178 1.00 83.75 158 PRO A N 1
ATOM 1226 C CA . PRO A 1 158 ? -11.734 8.152 20.972 1.00 83.75 158 PRO A CA 1
ATOM 1227 C C . PRO A 1 158 ? -10.489 8.989 21.297 1.00 83.75 158 PRO A C 1
ATOM 1229 O O . PRO A 1 158 ? -10.163 9.913 20.561 1.00 83.75 158 PRO A O 1
ATOM 1232 N N . SER A 1 159 ? -9.741 8.616 22.341 1.00 82.69 159 SER A N 1
ATOM 1233 C CA . SER A 1 159 ? -8.485 9.268 22.749 1.00 82.69 159 SER A CA 1
ATOM 1234 C C . SER A 1 159 ? -7.334 9.104 21.744 1.00 82.69 159 SER A C 1
ATOM 1236 O O . SER A 1 159 ? -6.324 9.798 21.844 1.00 82.69 159 SER A O 1
ATOM 1238 N N . LYS A 1 160 ? -7.467 8.185 20.780 1.00 80.06 160 LYS A N 1
ATOM 1239 C CA . LYS A 1 160 ? -6.481 7.904 19.727 1.00 80.06 160 LYS A CA 1
ATOM 1240 C C . LYS A 1 160 ? -6.945 8.366 18.344 1.00 80.06 160 LYS A C 1
ATOM 1242 O O . LYS A 1 160 ? -6.170 8.275 17.390 1.00 80.06 160 LYS A O 1
ATOM 1247 N N . GLY A 1 161 ? -8.187 8.835 18.213 1.00 79.62 161 GLY A N 1
ATOM 1248 C CA . GLY A 1 161 ? -8.740 9.318 16.950 1.00 79.62 161 GLY A CA 1
ATOM 1249 C C . GLY A 1 161 ? -7.923 10.486 16.393 1.00 79.62 161 GLY A C 1
ATOM 1250 O O . GLY A 1 161 ? -7.589 11.416 17.117 1.00 79.62 161 GLY A O 1
ATOM 1251 N N . GLY A 1 162 ? -7.568 10.425 15.109 1.00 79.31 162 GLY A N 1
ATOM 1252 C CA . GLY A 1 162 ? -6.746 11.439 14.436 1.00 79.31 162 GLY A CA 1
ATOM 1253 C C . GLY A 1 162 ? -5.234 11.301 14.644 1.00 79.31 162 GLY A C 1
ATOM 1254 O O . GLY A 1 162 ? -4.464 11.869 13.870 1.00 79.31 162 GLY A O 1
ATOM 1255 N N . ASN A 1 163 ? -4.778 10.495 15.609 1.00 78.50 163 ASN A N 1
ATOM 1256 C CA . ASN A 1 163 ? -3.350 10.215 15.749 1.00 78.50 163 ASN A CA 1
ATOM 1257 C C . ASN A 1 163 ? -2.865 9.361 14.575 1.00 78.50 163 ASN A C 1
ATOM 1259 O O . ASN A 1 163 ? -3.479 8.337 14.247 1.00 78.50 163 ASN A O 1
ATOM 1263 N N . ARG A 1 164 ? -1.720 9.745 14.001 1.00 72.81 164 ARG A N 1
ATOM 1264 C CA . ARG A 1 164 ? -0.958 8.896 13.073 1.00 72.81 164 ARG A CA 1
ATOM 1265 C C . ARG A 1 164 ? -0.493 7.622 13.797 1.00 72.81 164 ARG A C 1
ATOM 1267 O O . ARG A 1 164 ? -0.536 7.553 15.024 1.00 72.81 164 ARG A O 1
ATOM 1274 N N . MET A 1 165 ? -0.041 6.617 13.047 1.00 65.44 165 MET A N 1
ATOM 1275 C CA . MET A 1 165 ? 0.313 5.269 13.537 1.00 65.44 165 MET A CA 1
ATOM 1276 C C . MET A 1 165 ? 1.481 5.202 14.548 1.00 65.44 165 MET A C 1
ATOM 1278 O O . MET A 1 165 ? 1.933 4.119 14.890 1.00 65.44 165 MET A O 1
ATOM 1282 N N . ASN A 1 166 ? 1.960 6.330 15.067 1.00 60.31 166 ASN A N 1
ATOM 1283 C CA . ASN A 1 166 ? 3.166 6.405 15.887 1.00 60.31 166 ASN A CA 1
ATOM 1284 C C . ASN A 1 166 ? 2.974 5.833 17.306 1.00 60.31 166 ASN A C 1
ATOM 1286 O O . ASN A 1 166 ? 3.954 5.458 17.932 1.00 60.31 166 ASN A O 1
ATOM 1290 N N . ASN A 1 167 ? 1.731 5.756 17.801 1.00 60.06 167 ASN A N 1
ATOM 1291 C CA . ASN A 1 167 ? 1.407 5.365 19.184 1.00 60.06 167 ASN A CA 1
ATOM 1292 C C . ASN A 1 167 ? 0.348 4.253 19.221 1.00 60.06 167 ASN A C 1
ATOM 1294 O O . ASN A 1 167 ? -0.623 4.325 19.970 1.00 60.06 167 ASN A O 1
ATOM 1298 N N . LEU A 1 168 ? 0.465 3.274 18.325 1.00 61.09 168 LEU A N 1
ATOM 1299 C CA . LEU A 1 168 ? -0.576 2.268 18.131 1.00 61.09 168 LEU A CA 1
ATOM 1300 C C . LEU A 1 168 ? -0.700 1.265 19.279 1.00 61.09 168 LEU A C 1
ATOM 1302 O O . LEU A 1 168 ? -1.806 0.868 19.630 1.00 61.09 168 LEU A O 1
ATOM 1306 N N . LEU A 1 169 ? 0.438 0.898 19.860 1.00 70.00 169 LEU A N 1
ATOM 1307 C CA . LEU A 1 169 ? 0.528 -0.074 20.947 1.00 70.00 169 LEU A CA 1
ATOM 1308 C C . LEU A 1 169 ? 0.690 0.596 22.318 1.00 70.00 169 LEU A C 1
ATOM 1310 O O . LEU A 1 169 ? 0.824 -0.093 23.319 1.00 70.00 169 LEU A O 1
ATOM 1314 N N . ASP A 1 170 ? 0.726 1.933 22.367 1.00 74.69 170 ASP A N 1
ATOM 1315 C CA . ASP A 1 170 ? 1.165 2.689 23.551 1.00 74.69 170 ASP A CA 1
ATOM 1316 C C . ASP A 1 170 ? 2.552 2.276 24.066 1.00 74.69 170 ASP A C 1
ATOM 1318 O O . ASP A 1 170 ? 2.885 2.414 25.242 1.00 74.69 170 ASP A O 1
ATOM 1322 N N . LEU A 1 171 ? 3.386 1.814 23.135 1.00 73.88 171 LEU A N 1
ATOM 1323 C CA . LEU A 1 171 ? 4.768 1.423 23.349 1.00 73.88 171 LEU A CA 1
ATOM 1324 C C . LEU A 1 171 ? 5.699 2.434 22.692 1.00 73.88 171 LEU A C 1
ATOM 1326 O O . LEU A 1 171 ? 5.421 2.958 21.612 1.00 73.88 171 LEU A O 1
ATOM 1330 N N . SER A 1 172 ? 6.852 2.654 23.314 1.00 75.94 172 SER A N 1
ATOM 1331 C CA . SER A 1 172 ? 8.000 3.239 22.625 1.00 75.94 172 SER A CA 1
ATOM 1332 C C . SER A 1 172 ? 8.492 2.303 21.516 1.00 75.94 172 SER A C 1
ATOM 1334 O O . SER A 1 172 ? 8.309 1.089 21.583 1.00 75.94 172 SER A O 1
ATOM 1336 N N . HIS A 1 173 ? 9.189 2.855 20.520 1.00 71.81 173 HIS A N 1
ATOM 1337 C CA . HIS A 1 173 ? 9.822 2.068 19.456 1.00 71.81 173 HIS A CA 1
ATOM 1338 C C . HIS A 1 173 ? 10.700 0.930 20.006 1.00 71.81 173 HIS A C 1
ATOM 1340 O O . HIS A 1 173 ? 10.630 -0.195 19.530 1.00 71.81 173 HIS A O 1
ATOM 1346 N N . HIS A 1 174 ? 11.467 1.199 21.067 1.00 75.81 174 HIS A N 1
ATOM 1347 C CA . HIS A 1 174 ? 12.278 0.188 21.744 1.00 75.81 174 HIS A CA 1
ATOM 1348 C C . HIS A 1 174 ? 11.427 -0.942 22.343 1.00 75.81 174 HIS A C 1
ATOM 1350 O O . HIS A 1 174 ? 11.743 -2.111 22.164 1.00 75.81 174 HIS A O 1
ATOM 1356 N N . GLN A 1 175 ? 10.328 -0.606 23.025 1.00 80.06 175 GLN A N 1
ATOM 1357 C CA . GLN A 1 175 ? 9.414 -1.607 23.585 1.00 80.06 175 GLN A CA 1
ATOM 1358 C C . GLN A 1 175 ? 8.720 -2.432 22.498 1.00 80.06 175 GLN A C 1
ATOM 1360 O O . GLN A 1 175 ? 8.512 -3.621 22.698 1.00 80.06 175 GLN A O 1
ATOM 1365 N N . ALA A 1 176 ? 8.381 -1.825 21.358 1.00 77.44 176 ALA A N 1
ATOM 1366 C CA . ALA A 1 176 ? 7.816 -2.550 20.225 1.00 77.44 176 ALA A CA 1
ATOM 1367 C C . ALA A 1 176 ? 8.829 -3.540 19.621 1.00 77.44 176 ALA A C 1
ATOM 1369 O O . ALA A 1 176 ? 8.475 -4.688 19.375 1.00 77.44 176 ALA A O 1
ATOM 1370 N N . LEU A 1 177 ? 10.098 -3.142 19.460 1.00 73.25 177 LEU A N 1
ATOM 1371 C CA . LEU A 1 177 ? 11.158 -4.040 18.978 1.00 73.25 177 LEU A CA 1
ATOM 1372 C C . LEU A 1 177 ? 11.385 -5.241 19.904 1.00 73.25 177 LEU A C 1
ATOM 1374 O O . LEU A 1 177 ? 11.653 -6.336 19.427 1.00 73.25 177 LEU A O 1
ATOM 1378 N N . GLN A 1 178 ? 11.219 -5.063 21.217 1.00 79.88 178 GLN A N 1
ATOM 1379 C CA . GLN A 1 178 ? 11.316 -6.159 22.186 1.00 79.88 178 GLN A CA 1
ATOM 1380 C C . GLN A 1 178 ? 10.186 -7.196 22.073 1.00 79.88 178 GLN A C 1
ATOM 1382 O O . GLN A 1 178 ? 10.291 -8.257 22.682 1.00 79.88 178 GLN A O 1
ATOM 1387 N N . GLN A 1 179 ? 9.107 -6.906 21.337 1.00 77.50 179 GLN A N 1
ATOM 1388 C CA . GLN A 1 179 ? 8.028 -7.873 21.096 1.00 77.50 179 GLN A CA 1
ATOM 1389 C C . GLN A 1 179 ? 8.315 -8.812 19.925 1.00 77.50 179 GLN A C 1
ATOM 1391 O O . GLN A 1 179 ? 7.627 -9.820 19.785 1.00 77.50 179 GLN A O 1
ATOM 1396 N N . ILE A 1 180 ? 9.310 -8.493 19.094 1.00 72.81 180 ILE A N 1
ATOM 1397 C CA . ILE A 1 180 ? 9.718 -9.340 17.975 1.00 72.81 180 ILE A CA 1
ATOM 1398 C C . ILE A 1 180 ? 10.515 -10.510 18.551 1.00 72.81 180 ILE A C 1
ATOM 1400 O O . ILE A 1 180 ? 11.497 -10.303 19.276 1.00 72.81 180 ILE A O 1
ATOM 1404 N N . SER A 1 181 ? 10.082 -11.737 18.253 1.00 73.88 181 SER A N 1
ATOM 1405 C CA . SER A 1 181 ? 10.795 -12.940 18.688 1.00 73.88 181 SER A CA 1
ATOM 1406 C C . SER A 1 181 ? 12.232 -12.928 18.158 1.00 73.88 181 SER A C 1
ATOM 1408 O O . SER A 1 181 ? 12.480 -12.400 17.078 1.00 73.88 181 SER A O 1
ATOM 1410 N N . GLU A 1 182 ? 13.196 -13.505 18.887 1.00 72.81 182 GLU A N 1
ATOM 1411 C CA . GLU A 1 182 ? 14.597 -13.545 18.421 1.00 72.81 182 GLU A CA 1
ATOM 1412 C C . GLU A 1 182 ? 14.719 -14.161 17.017 1.00 72.81 182 GLU A C 1
ATOM 1414 O O . GLU A 1 182 ? 15.518 -13.690 16.217 1.00 72.81 182 GLU A O 1
ATOM 1419 N N . SER A 1 183 ? 13.864 -15.137 16.686 1.00 71.44 183 SER A N 1
ATOM 1420 C CA . SER A 1 183 ? 13.780 -15.772 15.361 1.00 71.44 183 SER A CA 1
ATOM 1421 C C . SER A 1 183 ? 13.256 -14.875 14.235 1.00 71.44 183 SER A C 1
ATOM 1423 O O . SER A 1 183 ? 13.402 -15.224 13.069 1.00 71.44 183 SER A O 1
ATOM 1425 N N . GLU A 1 184 ? 12.602 -13.761 14.559 1.00 67.62 184 GLU A N 1
ATOM 1426 C CA . GLU A 1 184 ? 12.057 -12.800 13.589 1.00 67.62 184 GLU A CA 1
ATOM 1427 C C . GLU A 1 184 ? 12.874 -11.498 13.535 1.00 67.62 184 GLU A C 1
ATOM 1429 O O . GLU A 1 184 ? 12.618 -10.650 12.683 1.00 67.62 184 GLU A O 1
ATOM 1434 N N . GLN A 1 185 ? 13.845 -11.306 14.436 1.00 67.75 185 GLN A N 1
ATOM 1435 C CA . GLN A 1 185 ? 14.610 -10.056 14.535 1.00 67.75 185 GLN A CA 1
ATOM 1436 C C . GLN A 1 185 ? 15.609 -9.857 13.397 1.00 67.75 185 GLN A C 1
ATOM 1438 O O . GLN A 1 185 ? 15.905 -8.717 13.038 1.00 67.75 185 GLN A O 1
ATOM 1443 N N . ASP A 1 186 ? 16.163 -10.940 12.864 1.00 65.19 186 ASP A N 1
ATOM 1444 C CA . ASP A 1 186 ? 17.238 -10.897 11.877 1.00 65.19 186 ASP A CA 1
ATOM 1445 C C . ASP A 1 186 ? 16.742 -11.077 10.435 1.00 65.19 186 ASP A C 1
ATOM 1447 O O . ASP A 1 186 ? 17.529 -10.911 9.504 1.00 65.19 186 ASP A O 1
ATOM 1451 N N . ASP A 1 187 ? 15.446 -11.370 10.246 1.00 60.59 187 ASP A N 1
ATOM 1452 C CA . ASP A 1 187 ? 14.796 -11.622 8.946 1.00 60.59 187 ASP A CA 1
ATOM 1453 C C . ASP A 1 187 ? 15.574 -12.645 8.090 1.00 60.59 187 ASP A C 1
ATOM 1455 O O . ASP A 1 187 ? 15.413 -12.756 6.874 1.00 60.59 187 ASP A O 1
ATOM 1459 N N . LEU A 1 188 ? 16.430 -13.444 8.744 1.00 57.56 188 LEU A N 1
ATOM 1460 C CA . LEU A 1 188 ? 17.231 -14.492 8.127 1.00 57.56 188 LEU A CA 1
ATOM 1461 C C . LEU A 1 188 ? 16.406 -15.735 7.849 1.00 57.56 188 LEU A C 1
ATOM 1463 O O . LEU A 1 188 ? 17.043 -16.682 7.406 1.00 57.56 188 LEU A O 1
ATOM 1467 N N . GLN A 1 189 ? 15.085 -15.657 8.123 1.00 55.38 189 GLN A N 1
ATOM 1468 C CA . GLN A 1 189 ? 13.817 -16.414 7.979 1.00 55.38 189 GLN A CA 1
ATOM 1469 C C . GLN A 1 189 ? 13.032 -16.574 6.630 1.00 55.38 189 GLN A C 1
ATOM 1471 O O . GLN A 1 189 ? 11.811 -16.634 6.738 1.00 55.38 189 GLN A O 1
ATOM 1476 N N . TRP A 1 190 ? 13.572 -16.578 5.389 1.00 49.25 190 TRP A N 1
ATOM 1477 C CA . TRP A 1 190 ? 12.757 -16.617 4.147 1.00 49.25 190 TRP A CA 1
ATOM 1478 C C . TRP A 1 190 ? 13.172 -17.552 2.970 1.00 49.25 190 TRP A C 1
ATOM 1480 O O . TRP A 1 190 ? 14.243 -17.354 2.395 1.00 49.25 190 TRP A O 1
ATOM 1490 N N . PRO A 1 191 ? 12.312 -18.454 2.439 1.00 59.00 191 PRO A N 1
ATOM 1491 C CA . PRO A 1 191 ? 11.023 -18.943 2.924 1.00 59.00 191 PRO A CA 1
ATOM 1492 C C . PRO A 1 191 ? 11.238 -20.357 3.462 1.00 59.00 191 PRO A C 1
ATOM 1494 O O . PRO A 1 191 ? 11.264 -21.288 2.671 1.00 59.00 191 PRO A O 1
ATOM 1497 N N . TYR A 1 192 ? 11.508 -20.583 4.741 1.00 48.38 192 TYR A N 1
ATOM 1498 C CA . TYR A 1 192 ? 12.118 -21.887 5.058 1.00 48.38 192 TYR A CA 1
ATOM 1499 C C . TYR A 1 192 ? 11.093 -22.958 5.382 1.00 48.38 192 TYR A C 1
ATOM 1501 O O . TYR A 1 192 ? 10.878 -23.297 6.537 1.00 48.38 192 TYR A O 1
ATOM 1509 N N . ASP A 1 193 ? 10.376 -23.385 4.346 1.00 40.34 193 ASP A N 1
ATOM 1510 C CA . ASP A 1 193 ? 10.788 -24.559 3.573 1.00 40.34 193 ASP A CA 1
ATOM 1511 C C . ASP A 1 193 ? 10.279 -24.415 2.118 1.00 40.34 193 ASP A C 1
ATOM 1513 O O . ASP A 1 193 ? 9.195 -23.870 1.885 1.00 40.34 193 ASP A O 1
ATOM 1517 N N . LEU A 1 194 ? 11.086 -24.864 1.143 1.00 43.06 194 LEU A N 1
ATOM 1518 C CA . LEU A 1 194 ? 10.691 -25.065 -0.263 1.00 43.06 194 LEU A CA 1
ATOM 1519 C C . LEU A 1 194 ? 10.064 -26.450 -0.450 1.00 43.06 194 LEU A C 1
ATOM 1521 O O . LEU A 1 194 ? 10.632 -27.419 0.102 1.00 43.06 194 LEU A O 1
#

InterPro domains:
  IPR009050 Globin-like superfamily [SSF46458] (62-124)
  IPR012292 Globin/Protoglobin [G3DSA:1.10.490.10] (54-153)